Protein AF-S8CIH4-F1 (afdb_monomer)

Secondary structure (DSSP, 8-state):
----PPPPPP----------EEEEEPTT-EEEEEE-SSS-EEEEEEEE--EETTEEPPBTPPEEEPTT-EEEEE-SS-EEEEEES-EEEEEEES--SHHHHHHHHHHHHHHHHHHHHS-TTSGGGPPPEEEE--STTSSHHHHHHHHHHHHHHTT--PEEEE--SSS-SSSSTTEEEEEE--SPPBTTTBS--SS-EEEE-SSSSGGG-HHHHHHHHHHHHHHHHHHHHH-HHHHHH-EEEE--S--STHHHHHHHH-GGG---S--

Organism: NCBI:txid192259

pLDDT: mean 86.61, std 18.56, range [23.36, 98.5]

Sequence (267 aa):
MAHAAAAAAPTASFSRSSTARQVKLDKECELRVEVGPDSSLRLRLLSGTAEIFGTEIPPGIWLNFPPRLKFAVFTWYGAAIEMEGSTETDYTADETPMISYVNVHAVLDARRHHARASPLDSELSQGPRVIVVGPTDSGKSTLSRMLLSWAAKQGWKPTFVDLDIGQGSITIPGCISATPVELPIDPVEGIPLDMPLVYFHGHVTPSANVELYKVLVKELGQVLEKQFAGNAESRAAGMVINTMGWIEGVGYEVLESNPRAAPFLSS

Radius of gyration: 22.55 Å; Cα contacts (8 Å, |Δi|>4): 522; chains: 1; bounding box: 52×49×86 Å

Foldseek 3Di:
DDDDDDDDDDDPDPPPPQPKDKDKDAAQKKKKFFAAAPDKKKKAWQDAWKAKLQHTGDHPDIDIAGHGDITMITHRHMTMMIMGHDTPDIDMDNDDCVVVLVVVLVVQVVQLVQLLPDDLPDPSVAGDAAEQAAAPPPCLVSSQLNSLQNLLVVQAFEKEWELQLQDDQQDDRQKTKIDTQNHRADSHPGGDPPDMDIDGRPDNDCVVPVPSSLVRVVVVLVVVVVVLSVDSRNRSSYYYYYHYNQCDDVSVVSVVVPCVNPPDDDD

Nearest PDB structures (foldseek):
  4ohz-assembly1_A  TM=9.757E-01  e=2.217E-32  Caenorhabditis elegans
  4oi1-assembly1_A  TM=9.762E-01  e=4.312E-32  Caenorhabditis elegans
  4oi2-assembly1_A  TM=9.719E-01  e=4.866E-32  Caenorhabditis elegans
  4oi0-assembly1_A  TM=9.787E-01  e=1.205E-31  Caenorhabditis elegans
  8hmz-assembly1_E  TM=9.691E-01  e=1.690E-26  Homo sapiens

Mean predicted aligned error: 8.2 Å

InterPro domains:
  IPR027417 P-loop containing nucleoside triphosphate hydrolase [G3DSA:3.40.50.300] (97-261)
  IPR027417 P-loop containing nucleoside triphosphate hydrolase [SSF52540] (126-191)
  IPR032319 Clp1, P-loop domain [PF16575] (134-257)
  IPR032324 Clp1, N-terminal [PF16573] (24-115)
  IPR038239 Clp1, N-terminal domain superfamily [G3DSA:2.60.120.1030] (13-96)
  IPR045116 Clp1/Grc3 [PTHR12755] (16-256)

Structure (mmCIF, N/CA/C/O backbone):
data_AF-S8CIH4-F1
#
_entry.id   AF-S8CIH4-F1
#
loop_
_atom_site.group_PDB
_atom_site.id
_atom_site.type_symbol
_atom_site.label_atom_id
_atom_site.label_alt_id
_atom_site.label_comp_id
_atom_site.label_asym_id
_atom_site.label_entity_id
_atom_site.label_seq_id
_atom_site.pdbx_PDB_ins_code
_atom_site.Cartn_x
_atom_site.Cartn_y
_atom_site.Cartn_z
_atom_site.occupancy
_atom_site.B_iso_or_equiv
_atom_site.auth_seq_id
_atom_site.auth_comp_id
_atom_site.auth_asym_id
_atom_site.auth_atom_id
_atom_site.pdbx_PDB_model_num
ATOM 1 N N . MET A 1 1 ? 32.376 26.624 56.202 1.00 42.44 1 MET A N 1
ATOM 2 C CA . MET A 1 1 ? 32.058 25.925 54.943 1.00 42.44 1 MET A CA 1
ATOM 3 C C . MET A 1 1 ? 30.559 25.727 54.888 1.00 42.44 1 MET A C 1
ATOM 5 O O . MET A 1 1 ? 30.020 25.013 55.720 1.00 42.44 1 MET A O 1
ATOM 9 N N . ALA A 1 2 ? 29.903 26.452 53.988 1.00 37.34 2 ALA A N 1
ATOM 10 C CA . ALA A 1 2 ? 28.480 26.342 53.712 1.00 37.34 2 ALA A CA 1
ATOM 11 C C . ALA A 1 2 ? 28.279 25.354 52.552 1.00 37.34 2 ALA A C 1
ATOM 13 O O . ALA A 1 2 ? 28.942 25.494 51.531 1.00 37.34 2 ALA A O 1
ATOM 14 N N . HIS A 1 3 ? 27.383 24.383 52.712 1.00 33.38 3 HIS A N 1
ATOM 15 C CA . HIS A 1 3 ? 26.778 23.610 51.622 1.00 33.38 3 HIS A CA 1
ATOM 16 C C . HIS A 1 3 ? 25.410 23.133 52.135 1.00 33.38 3 HIS A C 1
ATOM 18 O O . HIS A 1 3 ? 25.335 22.349 53.071 1.00 33.38 3 HIS A O 1
ATOM 24 N N . ALA A 1 4 ? 24.345 23.868 51.809 1.00 32.72 4 ALA A N 1
ATOM 25 C CA . ALA A 1 4 ? 23.485 23.669 50.637 1.00 32.72 4 ALA A CA 1
ATOM 26 C C . ALA A 1 4 ? 22.470 22.534 50.868 1.00 32.72 4 ALA A C 1
ATOM 28 O O . ALA A 1 4 ? 22.733 21.368 50.597 1.00 32.72 4 ALA A O 1
ATOM 29 N N . ALA A 1 5 ? 21.296 22.918 51.378 1.00 34.69 5 ALA A N 1
ATOM 30 C CA . ALA A 1 5 ? 20.098 22.091 51.390 1.00 34.69 5 ALA A CA 1
ATOM 31 C C . ALA A 1 5 ? 19.538 22.005 49.960 1.00 34.69 5 ALA A C 1
ATOM 33 O O . ALA A 1 5 ? 19.227 23.030 49.353 1.00 34.69 5 ALA A O 1
ATOM 34 N N . ALA A 1 6 ? 19.430 20.792 49.418 1.00 35.00 6 ALA A N 1
ATOM 35 C CA . ALA A 1 6 ? 18.763 20.546 48.147 1.00 35.00 6 ALA A CA 1
ATOM 36 C C . ALA A 1 6 ? 17.242 20.536 48.367 1.00 35.00 6 ALA A C 1
ATOM 38 O O . ALA A 1 6 ? 16.713 19.698 49.097 1.00 35.00 6 ALA A O 1
ATOM 39 N N . ALA A 1 7 ? 16.551 21.493 47.751 1.00 34.28 7 ALA A N 1
ATOM 40 C CA . ALA A 1 7 ? 15.098 21.554 47.707 1.00 34.28 7 ALA A CA 1
ATOM 41 C C . ALA A 1 7 ? 14.551 20.439 46.799 1.00 34.28 7 ALA A C 1
ATOM 43 O O . ALA A 1 7 ? 14.950 20.321 45.641 1.00 34.28 7 ALA A O 1
ATOM 44 N N . ALA A 1 8 ? 13.632 19.629 47.324 1.00 36.41 8 ALA A N 1
ATOM 45 C CA . ALA A 1 8 ? 12.880 18.655 46.545 1.00 36.41 8 ALA A CA 1
ATOM 46 C C . ALA A 1 8 ? 11.847 19.380 45.665 1.00 36.41 8 ALA A C 1
ATOM 48 O O . ALA A 1 8 ? 11.001 20.119 46.171 1.00 36.41 8 ALA A O 1
ATOM 49 N N . ALA A 1 9 ? 11.922 19.178 44.349 1.00 33.94 9 ALA A N 1
ATOM 50 C CA . ALA A 1 9 ? 10.923 19.659 43.400 1.00 33.94 9 ALA A CA 1
ATOM 51 C C . ALA A 1 9 ? 9.660 18.772 43.457 1.00 33.94 9 ALA A C 1
ATOM 53 O O . ALA A 1 9 ? 9.789 17.549 43.561 1.00 33.94 9 ALA A O 1
ATOM 54 N N . PRO A 1 10 ? 8.442 19.338 43.374 1.00 34.53 10 PRO A N 1
ATOM 55 C CA . PRO A 1 10 ? 7.220 18.547 43.388 1.00 34.53 10 PRO A CA 1
ATOM 56 C C . PRO A 1 10 ? 7.041 17.814 42.053 1.00 34.53 10 PRO A C 1
ATOM 58 O O . PRO A 1 10 ? 7.022 18.420 40.981 1.00 34.53 10 PRO A O 1
ATOM 61 N N . THR A 1 11 ? 6.876 16.495 42.122 1.00 34.41 11 THR A N 1
ATOM 62 C CA . THR A 1 11 ? 6.439 15.651 41.011 1.00 34.41 11 THR A CA 1
ATOM 63 C C . THR A 1 11 ? 4.966 15.931 40.715 1.00 34.41 11 THR A C 1
ATOM 65 O O . THR A 1 11 ? 4.063 15.414 41.371 1.00 34.41 11 THR A O 1
ATOM 68 N N . ALA A 1 12 ? 4.702 16.773 39.715 1.00 34.72 12 ALA A N 1
ATOM 69 C CA . ALA A 1 12 ? 3.361 16.934 39.167 1.00 34.72 12 ALA A CA 1
ATOM 70 C C . ALA A 1 12 ? 2.967 15.648 38.423 1.00 34.72 12 ALA A C 1
ATOM 72 O O . ALA A 1 12 ? 3.401 15.396 37.299 1.00 34.72 12 ALA A O 1
ATOM 73 N N . SER A 1 13 ? 2.151 14.815 39.066 1.00 36.28 13 SER A N 1
ATOM 74 C CA . SER A 1 13 ? 1.434 13.731 38.402 1.00 36.28 13 SER A CA 1
ATOM 75 C C . SER A 1 13 ? 0.299 14.339 37.577 1.00 36.28 13 SER A C 1
ATOM 77 O O . SER A 1 13 ? -0.737 14.739 38.100 1.00 36.28 13 SER A O 1
ATOM 79 N N . PHE A 1 14 ? 0.494 14.440 36.264 1.00 33.94 14 PHE A N 1
ATOM 80 C CA . PHE A 1 14 ? -0.601 14.744 35.349 1.00 33.94 14 PHE A CA 1
ATOM 81 C C . PHE A 1 14 ? -1.445 13.482 35.148 1.00 33.94 14 PHE A C 1
ATOM 83 O O . PHE A 1 14 ? -1.198 12.691 34.242 1.00 33.94 14 PHE A O 1
ATOM 90 N N . SER A 1 15 ? -2.469 13.294 35.980 1.00 38.66 15 SER A N 1
ATOM 91 C CA . SER A 1 15 ? -3.570 12.380 35.677 1.00 38.66 15 SER A CA 1
ATOM 92 C C . SER A 1 15 ? -4.491 13.025 34.635 1.00 38.66 15 SER A C 1
ATOM 94 O O . SER A 1 15 ? -5.554 13.562 34.941 1.00 38.66 15 SER A O 1
ATOM 96 N N . ARG A 1 16 ? -4.100 12.978 33.356 1.00 41.25 16 ARG A N 1
ATOM 97 C CA . ARG A 1 16 ? -5.088 13.145 32.284 1.00 41.25 16 ARG A CA 1
ATOM 98 C C . ARG A 1 16 ? -5.893 11.854 32.209 1.00 41.25 16 ARG A C 1
ATOM 100 O O . ARG A 1 16 ? -5.446 10.871 31.635 1.00 41.25 16 ARG A O 1
ATOM 107 N N . SER A 1 17 ? -7.075 11.872 32.814 1.00 44.09 17 SER A N 1
ATOM 108 C CA . SER A 1 17 ? -8.149 10.927 32.515 1.00 44.09 17 SER A CA 1
ATOM 109 C C . SER A 1 17 ? -8.575 11.133 31.056 1.00 44.09 17 SER A C 1
ATOM 111 O O . SER A 1 17 ? -9.547 11.836 30.783 1.00 44.09 17 SER A O 1
ATOM 113 N N . SER A 1 18 ? -7.834 10.576 30.098 1.00 57.38 18 SER A N 1
ATOM 114 C CA . SER A 1 18 ? -8.375 10.356 28.760 1.00 57.38 18 SER A CA 1
ATOM 115 C C . SER A 1 18 ? -9.385 9.223 28.879 1.00 57.38 18 SER A C 1
ATOM 117 O O . SER A 1 18 ? -9.008 8.083 29.137 1.00 57.38 18 SER A O 1
ATOM 119 N N . THR A 1 19 ? -10.675 9.529 28.759 1.00 77.81 19 THR A N 1
ATOM 120 C CA . THR A 1 19 ? -11.713 8.499 28.681 1.00 77.81 19 THR A CA 1
ATOM 121 C C . THR A 1 19 ? -11.485 7.695 27.411 1.00 77.81 19 THR A C 1
ATOM 123 O O . THR A 1 19 ? -11.780 8.177 26.317 1.00 77.81 19 THR A O 1
ATOM 126 N N . ALA A 1 20 ? -10.920 6.500 27.564 1.00 87.19 20 ALA A N 1
ATOM 127 C CA . ALA A 1 20 ? -10.801 5.541 26.483 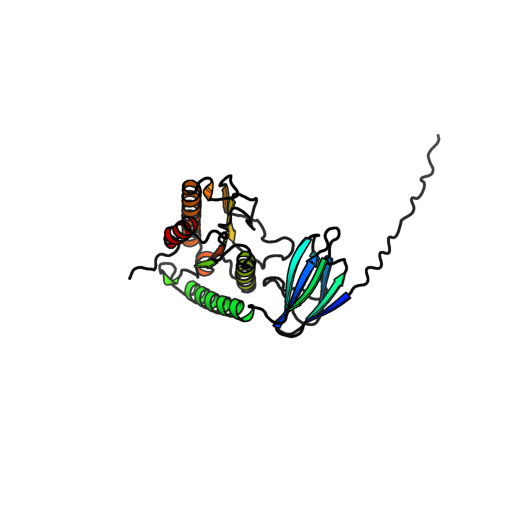1.00 87.19 20 ALA A CA 1
ATOM 128 C C . ALA A 1 20 ? -12.203 5.224 25.950 1.00 87.19 20 ALA A C 1
ATOM 130 O O . ALA A 1 20 ? -13.114 4.908 26.722 1.00 87.19 20 ALA A O 1
ATOM 131 N N . ARG A 1 21 ? -12.390 5.345 24.637 1.00 94.69 21 ARG A N 1
ATOM 132 C CA . ARG A 1 21 ? -13.635 4.978 23.960 1.00 94.69 21 ARG A CA 1
ATOM 133 C C . ARG A 1 21 ? -13.431 3.684 23.193 1.00 94.69 21 ARG A C 1
ATOM 135 O O . ARG A 1 21 ? -12.362 3.458 22.631 1.00 94.69 21 ARG A O 1
ATOM 142 N N . GLN A 1 22 ? -14.462 2.852 23.157 1.00 96.31 22 GLN A N 1
ATOM 143 C CA . GLN A 1 22 ? -14.428 1.583 22.442 1.00 96.31 22 GLN A CA 1
ATOM 144 C C . GLN A 1 22 ? -15.362 1.630 21.241 1.00 96.31 22 GLN A C 1
ATOM 146 O O . GLN A 1 22 ? -16.488 2.115 21.337 1.00 96.31 22 GLN A O 1
ATOM 151 N N . VAL A 1 23 ? -14.886 1.105 20.118 1.00 97.12 23 VAL A N 1
ATOM 152 C CA . VAL A 1 23 ? -15.648 0.951 18.883 1.00 97.12 23 VAL A CA 1
ATOM 153 C C . VAL A 1 23 ? -15.666 -0.523 18.527 1.00 97.12 23 VAL A C 1
ATOM 155 O O . VAL A 1 23 ? -14.622 -1.170 18.432 1.00 97.12 23 VAL A O 1
ATOM 158 N N . LYS A 1 24 ? -16.868 -1.060 18.338 1.00 98.12 24 LYS A N 1
ATOM 159 C CA . LYS A 1 24 ? -17.059 -2.402 17.806 1.00 98.12 24 LYS A CA 1
ATOM 160 C C . LYS A 1 24 ? -17.222 -2.298 16.295 1.00 98.12 24 LYS A C 1
ATOM 162 O O . LYS A 1 24 ? -18.069 -1.546 15.826 1.00 98.12 24 LYS A O 1
ATOM 167 N N . LEU A 1 25 ? -16.416 -3.054 15.567 1.00 98.06 25 LEU A N 1
ATOM 168 C CA . LEU A 1 25 ? -16.512 -3.213 14.127 1.00 98.06 25 LEU A CA 1
ATOM 169 C C . LEU A 1 25 ? -17.142 -4.564 13.811 1.00 98.06 25 LEU A C 1
ATOM 171 O O . LEU A 1 25 ? -16.684 -5.599 14.304 1.00 98.06 25 LEU A O 1
ATOM 175 N N . ASP A 1 26 ? -18.187 -4.533 12.992 1.00 98.25 26 ASP A N 1
ATOM 176 C CA . ASP A 1 26 ? -18.793 -5.732 12.427 1.00 98.25 26 ASP A CA 1
ATOM 177 C C . ASP A 1 26 ? -17.949 -6.274 11.264 1.00 98.25 26 ASP A C 1
ATOM 179 O O . ASP A 1 26 ? -16.989 -5.649 10.809 1.00 98.25 26 ASP A O 1
ATOM 183 N N . LYS A 1 27 ? -18.281 -7.487 10.817 1.00 97.81 27 LYS A N 1
ATOM 184 C CA . LYS A 1 27 ? -17.605 -8.159 9.704 1.00 97.81 27 LYS A CA 1
ATOM 185 C C . LYS A 1 27 ? -17.605 -7.275 8.451 1.00 97.81 27 LYS A C 1
ATOM 187 O O . LYS A 1 27 ? -18.662 -6.804 8.058 1.00 97.81 27 LYS A O 1
ATOM 192 N N . GLU A 1 28 ? -16.444 -7.160 7.802 1.00 97.44 28 GLU A N 1
ATOM 193 C CA . GLU A 1 28 ? -16.244 -6.428 6.539 1.00 97.44 28 GLU A CA 1
ATOM 194 C C . GLU A 1 28 ? -16.496 -4.911 6.631 1.00 97.44 28 GLU A C 1
ATOM 196 O O . GLU A 1 28 ? -16.619 -4.240 5.608 1.00 97.44 28 GLU A O 1
ATOM 201 N N . CYS A 1 29 ? -16.478 -4.355 7.847 1.00 98.00 29 CYS A N 1
ATOM 202 C CA . CYS A 1 29 ? -16.538 -2.915 8.090 1.00 98.00 29 CYS A CA 1
ATOM 203 C C . CYS A 1 29 ? -15.148 -2.313 8.357 1.00 98.00 29 CYS A C 1
ATOM 205 O O . CYS A 1 29 ? -14.220 -2.989 8.817 1.00 98.00 29 CYS A O 1
ATOM 207 N N . GLU A 1 30 ? -15.026 -1.001 8.153 1.00 98.00 30 GLU A N 1
ATOM 208 C CA . GLU A 1 30 ? -13.869 -0.205 8.567 1.00 98.00 30 GLU A CA 1
ATOM 209 C C . GLU A 1 30 ? -14.244 0.990 9.443 1.00 98.00 30 GLU A C 1
ATOM 211 O O . GLU A 1 30 ? -15.239 1.672 9.212 1.00 98.00 30 GLU A O 1
ATOM 216 N N . LEU A 1 31 ? -13.398 1.289 10.426 1.00 98.25 31 LEU A N 1
ATOM 217 C CA . LEU A 1 31 ? -13.400 2.554 11.150 1.00 98.25 31 LEU A CA 1
ATOM 218 C C . LEU A 1 31 ? -12.480 3.531 10.418 1.00 98.25 31 LEU A C 1
ATOM 220 O O . LEU A 1 31 ? -11.263 3.338 10.406 1.00 98.25 31 LEU A O 1
ATOM 224 N N . ARG A 1 32 ? -13.042 4.592 9.842 1.00 97.94 32 ARG A N 1
ATOM 225 C CA . ARG A 1 32 ? -12.280 5.692 9.238 1.00 97.94 32 ARG A CA 1
ATOM 226 C C . ARG A 1 32 ? -12.006 6.747 10.290 1.00 97.94 32 ARG A C 1
ATOM 228 O O . ARG A 1 32 ? -12.927 7.149 10.996 1.00 97.94 32 ARG A O 1
ATOM 235 N N . VAL A 1 33 ? -10.756 7.182 10.385 1.00 97.69 33 VAL A N 1
ATOM 236 C CA . VAL A 1 33 ? -10.287 8.094 11.428 1.00 97.69 33 VAL A CA 1
ATOM 237 C C . VAL A 1 33 ? -9.480 9.230 10.816 1.00 97.69 33 VAL A C 1
ATOM 239 O O . VAL A 1 33 ? -8.547 8.997 10.048 1.00 97.69 33 VAL A O 1
ATOM 242 N N . GLU A 1 34 ? -9.802 10.453 11.223 1.00 97.38 34 GLU A N 1
ATOM 243 C CA . GLU A 1 34 ? -8.953 11.633 11.099 1.00 97.38 34 GLU A CA 1
ATOM 244 C C . GLU A 1 34 ? -8.541 12.083 12.502 1.00 97.38 34 GLU A C 1
ATOM 246 O O . GLU A 1 34 ? -9.374 12.463 13.332 1.00 97.38 34 GLU A O 1
ATOM 251 N N . VAL A 1 35 ? -7.244 11.989 12.795 1.00 96.81 35 VAL A N 1
ATOM 252 C CA . VAL A 1 35 ? -6.697 12.401 14.091 1.00 96.81 35 VAL A CA 1
ATOM 253 C C . VAL A 1 35 ? -6.808 13.915 14.229 1.00 96.81 35 VAL A C 1
ATOM 255 O O . VAL A 1 35 ? -6.540 14.647 13.278 1.00 96.81 35 VAL A O 1
ATOM 258 N N . GLY A 1 36 ? -7.162 14.383 15.430 1.00 94.00 36 GLY A N 1
ATOM 259 C CA . GLY A 1 36 ? -7.288 15.809 15.713 1.00 94.00 36 GLY A CA 1
ATOM 260 C C . GLY A 1 36 ? -6.023 16.620 15.374 1.00 94.00 36 GLY A C 1
ATOM 261 O O . GLY A 1 36 ? -4.918 16.072 15.303 1.00 94.00 36 GLY A O 1
ATOM 262 N N . PRO A 1 37 ? -6.153 17.943 15.193 1.00 93.50 37 PRO A N 1
ATOM 263 C CA . PRO A 1 37 ? -5.077 18.793 14.679 1.00 93.50 37 PRO A CA 1
ATOM 264 C C . PRO A 1 37 ? -3.897 18.981 15.640 1.00 93.50 37 PRO A C 1
ATOM 266 O O . PRO A 1 37 ? -2.792 19.272 15.175 1.00 93.50 37 PRO A O 1
ATOM 269 N N . ASP A 1 38 ? -4.131 18.812 16.946 1.00 92.88 38 ASP A N 1
ATOM 270 C CA . ASP A 1 38 ? -3.214 19.268 18.001 1.00 92.88 38 ASP A CA 1
ATOM 271 C C . ASP A 1 38 ? -2.722 18.157 18.939 1.00 92.88 38 ASP A C 1
ATOM 273 O O . ASP A 1 38 ? -1.822 18.384 19.749 1.00 92.88 38 ASP A O 1
ATOM 277 N N . SER A 1 39 ? -3.303 16.954 18.881 1.00 93.62 39 SER A N 1
ATOM 278 C CA . SER A 1 39 ? -2.908 15.857 19.767 1.00 93.62 39 SER A CA 1
ATOM 279 C C . SER A 1 39 ? -2.937 14.507 19.068 1.00 93.62 39 SER A C 1
ATOM 281 O O . SER A 1 39 ? -3.710 14.301 18.135 1.00 93.62 39 SER A O 1
ATOM 283 N N . SER A 1 40 ? -2.053 13.607 19.500 1.00 95.06 40 SER A N 1
ATOM 284 C CA . SER A 1 40 ? -2.004 12.245 18.987 1.00 95.06 40 SER A CA 1
ATOM 285 C C . SER A 1 40 ? -3.209 11.429 19.451 1.00 95.06 40 SER A C 1
ATOM 287 O O . SER A 1 40 ? -3.779 11.655 20.523 1.00 95.06 40 SER A O 1
ATOM 289 N N . LEU A 1 41 ? -3.561 10.437 18.641 1.00 96.81 41 LEU A N 1
ATOM 290 C CA . LEU A 1 41 ? -4.522 9.400 18.986 1.00 96.81 41 LEU A CA 1
ATOM 291 C C . LEU A 1 41 ? -3.755 8.118 19.285 1.00 96.81 41 LEU A C 1
ATOM 293 O O . LEU A 1 41 ? -2.844 7.755 18.548 1.00 96.81 41 LEU A O 1
ATOM 297 N N . ARG A 1 42 ? -4.136 7.399 20.333 1.00 96.88 42 ARG A N 1
ATOM 298 C CA . ARG A 1 42 ? -3.658 6.039 20.575 1.00 96.88 42 ARG A CA 1
ATOM 299 C C . ARG A 1 42 ? -4.777 5.056 20.341 1.00 96.88 42 ARG A C 1
ATOM 301 O O . ARG A 1 42 ? -5.911 5.321 20.730 1.00 96.88 42 ARG A O 1
ATOM 308 N N . LEU A 1 43 ? -4.458 3.925 19.732 1.00 97.06 43 LEU A N 1
ATOM 309 C CA . LEU A 1 43 ? -5.427 2.877 19.445 1.00 97.06 43 LEU A CA 1
ATOM 310 C C . LEU A 1 43 ? -4.834 1.495 19.719 1.00 97.06 43 LEU A C 1
ATOM 312 O O . LEU A 1 43 ? -3.649 1.274 19.478 1.00 97.06 43 LEU A O 1
ATOM 316 N N . ARG A 1 44 ? -5.658 0.564 20.207 1.00 97.38 44 ARG A N 1
ATOM 317 C CA . ARG A 1 44 ? -5.306 -0.857 20.341 1.00 97.38 44 ARG A CA 1
ATOM 318 C C . ARG A 1 44 ? -6.469 -1.777 19.991 1.00 97.38 44 ARG A C 1
ATOM 320 O O . ARG A 1 44 ? -7.636 -1.423 20.161 1.00 97.38 44 ARG A O 1
ATOM 327 N N . LEU A 1 45 ? -6.137 -2.990 19.566 1.00 98.31 45 LEU A N 1
ATOM 328 C CA . LEU A 1 45 ? -7.094 -4.072 19.346 1.00 98.31 45 LEU A CA 1
ATOM 329 C C . LEU A 1 45 ? -7.382 -4.796 20.670 1.00 98.31 45 LEU A C 1
ATOM 331 O O . LEU A 1 45 ? -6.466 -5.327 21.295 1.00 98.31 45 LEU A O 1
ATOM 335 N N . LEU A 1 46 ? -8.643 -4.833 21.101 1.00 98.12 46 LEU A N 1
ATOM 336 C CA . LEU A 1 46 ? -9.078 -5.547 22.307 1.00 98.12 46 LEU A CA 1
ATOM 337 C C . LEU A 1 46 ? -9.463 -7.001 22.017 1.00 98.12 46 LEU A C 1
ATOM 339 O O . LEU A 1 46 ? -9.168 -7.890 22.812 1.00 98.12 46 LEU A O 1
ATOM 343 N N . SER A 1 47 ? -10.152 -7.244 20.901 1.00 97.88 47 SER A N 1
ATOM 344 C CA . SER A 1 47 ? -10.597 -8.579 20.492 1.00 97.88 47 SER A CA 1
ATOM 345 C C . SER A 1 47 ? -10.845 -8.655 18.986 1.00 97.88 47 SER A C 1
ATOM 347 O O . SER A 1 47 ? -11.029 -7.630 18.328 1.00 97.88 47 SER A O 1
ATOM 349 N N . GLY A 1 48 ? -10.867 -9.878 18.449 1.00 97.81 48 GLY A N 1
ATOM 350 C CA . GLY A 1 48 ? -11.005 -10.128 17.014 1.00 97.81 48 GLY A CA 1
ATOM 351 C C . GLY A 1 48 ? -9.700 -9.891 16.255 1.00 97.81 48 GLY A C 1
ATOM 352 O O . GLY A 1 48 ? -8.616 -10.038 16.815 1.00 97.81 48 GLY A O 1
ATOM 353 N N . THR A 1 49 ? -9.814 -9.538 14.977 1.00 97.94 49 THR A N 1
ATOM 354 C CA . THR A 1 49 ? -8.675 -9.232 14.095 1.00 97.94 49 THR A CA 1
ATOM 355 C C . THR A 1 49 ? -8.967 -7.969 13.307 1.00 97.94 49 THR A C 1
ATOM 357 O O . THR A 1 49 ? -10.067 -7.838 12.770 1.00 97.94 49 THR A O 1
ATOM 360 N N . ALA A 1 50 ? -7.998 -7.071 13.183 1.00 98.31 50 ALA A N 1
ATOM 361 C CA . ALA A 1 50 ? -8.126 -5.871 12.368 1.00 98.31 50 ALA A CA 1
ATOM 362 C C . ALA A 1 50 ? -6.788 -5.516 11.714 1.00 98.31 50 ALA A C 1
ATOM 364 O O . ALA A 1 50 ? -5.727 -5.891 12.217 1.00 98.31 50 ALA A O 1
ATOM 365 N N . GLU A 1 51 ? -6.846 -4.788 10.607 1.00 98.19 51 GLU A N 1
ATOM 366 C CA . GLU A 1 51 ? -5.679 -4.335 9.855 1.00 98.19 51 GLU A CA 1
ATOM 367 C C . GLU A 1 51 ? -5.809 -2.865 9.447 1.00 98.19 51 GLU A C 1
ATOM 369 O O . GLU A 1 51 ? -6.909 -2.359 9.226 1.00 98.19 51 GLU A O 1
ATOM 374 N N . ILE A 1 52 ? -4.671 -2.181 9.331 1.00 98.00 52 ILE A N 1
ATOM 375 C CA . ILE A 1 52 ? -4.569 -0.844 8.741 1.00 98.00 52 ILE A CA 1
ATOM 376 C C . ILE A 1 52 ? -3.775 -0.990 7.454 1.00 98.00 52 ILE A C 1
ATOM 378 O O . ILE A 1 52 ? -2.589 -1.312 7.482 1.00 98.00 52 ILE A O 1
ATOM 382 N N . PHE A 1 53 ? -4.443 -0.784 6.320 1.00 96.06 53 PHE A N 1
ATOM 383 C CA . PHE A 1 53 ? -3.836 -0.864 4.986 1.00 96.06 53 PHE A CA 1
ATOM 384 C C . PHE A 1 53 ? -3.004 -2.143 4.756 1.00 96.06 53 PHE A C 1
ATOM 386 O O . PHE A 1 53 ? -1.915 -2.099 4.184 1.00 96.06 53 PHE A O 1
ATOM 393 N N . GLY A 1 54 ? -3.541 -3.285 5.195 1.00 95.62 54 GLY A N 1
ATOM 394 C CA . GLY A 1 54 ? -2.952 -4.619 5.036 1.00 95.62 54 GLY A CA 1
ATOM 395 C C . GLY A 1 54 ? -1.961 -5.041 6.125 1.00 95.62 54 GLY A C 1
ATOM 396 O O . GLY A 1 54 ? -1.481 -6.175 6.101 1.00 95.62 54 GLY A O 1
ATOM 397 N N . THR A 1 55 ? -1.675 -4.166 7.091 1.00 96.69 55 THR A N 1
ATOM 398 C CA . THR A 1 55 ? -0.836 -4.470 8.257 1.00 96.69 55 THR A CA 1
ATOM 399 C C . THR A 1 55 ? -1.712 -4.811 9.455 1.00 96.69 55 THR A C 1
ATOM 401 O O . THR A 1 55 ? -2.520 -3.991 9.892 1.00 96.69 55 THR A O 1
ATOM 404 N N . GLU A 1 56 ? -1.576 -6.030 9.981 1.00 96.62 56 GLU A N 1
ATOM 405 C CA . GLU A 1 56 ? -2.354 -6.490 11.136 1.00 96.62 56 GLU A CA 1
ATOM 406 C C . GLU A 1 56 ? -2.016 -5.701 12.403 1.00 96.62 56 GLU A C 1
ATOM 408 O O . GLU A 1 56 ? -0.852 -5.415 12.685 1.00 96.62 56 GLU A O 1
ATOM 413 N N . ILE A 1 57 ? -3.041 -5.398 13.200 1.00 96.94 57 ILE A N 1
ATOM 414 C CA . ILE A 1 57 ? -2.883 -4.764 14.508 1.00 96.94 57 ILE A CA 1
ATOM 415 C C . ILE A 1 57 ? -2.674 -5.862 15.561 1.00 96.94 57 ILE A C 1
ATOM 417 O O . ILE A 1 57 ? -3.569 -6.690 15.758 1.00 96.94 57 ILE A O 1
ATOM 421 N N . PRO A 1 58 ? -1.547 -5.871 16.294 1.00 95.44 58 PRO A N 1
ATOM 422 C CA . PRO A 1 58 ? -1.339 -6.836 17.365 1.00 95.44 58 PRO A CA 1
ATOM 423 C C . PRO A 1 58 ? -2.333 -6.638 18.529 1.00 95.44 58 PRO A C 1
ATOM 425 O O . PRO A 1 58 ? -2.549 -5.500 18.966 1.00 95.44 58 PRO A O 1
ATOM 428 N N . PRO A 1 59 ? -2.907 -7.715 19.100 1.00 97.12 59 PRO A N 1
ATOM 429 C CA . PRO A 1 59 ? -3.809 -7.614 20.245 1.00 97.12 59 PRO A CA 1
ATOM 430 C C . PRO A 1 59 ? -3.150 -6.956 21.464 1.00 97.12 59 PRO A C 1
ATOM 432 O O . PRO A 1 59 ? -2.047 -7.320 21.870 1.00 97.12 59 PRO A O 1
ATOM 435 N N . GLY A 1 60 ? -3.846 -6.001 22.079 1.00 95.75 60 GLY A N 1
ATOM 436 C CA . GLY A 1 60 ? -3.441 -5.344 23.323 1.00 95.75 60 GLY A CA 1
ATOM 437 C C . GLY A 1 60 ? -2.316 -4.308 23.202 1.00 95.75 60 GLY A C 1
ATOM 438 O O . GLY A 1 60 ? -2.043 -3.627 24.193 1.00 95.75 60 GLY A O 1
ATOM 439 N N . ILE A 1 61 ? -1.694 -4.148 22.029 1.00 95.56 61 ILE A N 1
ATOM 440 C CA . ILE A 1 61 ? -0.591 -3.201 21.812 1.00 95.56 61 ILE A CA 1
ATOM 441 C C . ILE A 1 61 ? -1.138 -1.825 21.423 1.00 95.56 61 ILE A C 1
ATOM 443 O O . ILE A 1 61 ? -1.938 -1.703 20.498 1.00 95.56 61 ILE A O 1
ATOM 447 N N . TRP A 1 62 ? -0.684 -0.785 22.127 1.00 95.81 62 TRP A N 1
ATOM 448 C CA . TRP A 1 62 ? -0.997 0.605 21.801 1.00 95.81 62 TRP A CA 1
ATOM 449 C C . TRP A 1 62 ? -0.155 1.104 20.626 1.00 95.81 62 TRP A C 1
ATOM 451 O O . TRP A 1 62 ? 1.070 1.170 20.721 1.00 95.81 62 TRP A O 1
ATOM 461 N N . LEU A 1 63 ? -0.829 1.521 19.558 1.00 96.25 63 LEU A N 1
ATOM 462 C CA . LEU A 1 63 ? -0.262 2.246 18.424 1.00 96.25 63 LEU A CA 1
ATOM 463 C C . LEU A 1 63 ? -0.519 3.747 18.600 1.00 96.25 63 LEU A C 1
ATOM 465 O O . LEU A 1 63 ? -1.620 4.133 18.993 1.00 96.25 63 LEU A O 1
ATOM 469 N N . ASN A 1 64 ? 0.482 4.589 18.326 1.00 96.62 64 ASN A N 1
ATOM 470 C CA . ASN A 1 64 ? 0.393 6.046 18.466 1.00 96.62 64 ASN A CA 1
ATOM 471 C C . ASN A 1 64 ? 0.328 6.706 17.086 1.00 96.62 64 ASN A C 1
ATOM 473 O O . ASN A 1 64 ? 1.292 6.645 16.336 1.00 96.62 64 ASN A O 1
ATOM 477 N N . PHE A 1 65 ? -0.768 7.388 16.784 1.00 97.06 65 PHE A N 1
ATOM 478 C CA . PHE A 1 65 ? -0.993 8.081 15.522 1.00 97.06 65 PHE A CA 1
ATOM 479 C C . PHE A 1 65 ? -0.787 9.592 15.713 1.00 97.06 65 PHE A C 1
ATOM 481 O O . PHE A 1 65 ? -1.395 10.178 16.619 1.00 97.06 65 PHE A O 1
ATOM 488 N N . PRO A 1 66 ? 0.068 10.243 14.904 1.00 96.62 66 PRO A N 1
ATOM 489 C CA . PRO A 1 66 ? 0.335 11.671 15.015 1.00 96.62 66 PRO A CA 1
ATOM 490 C C . PRO A 1 66 ? -0.888 12.525 14.635 1.00 96.62 66 PRO A C 1
ATOM 492 O O . PRO A 1 66 ? -1.799 12.039 13.957 1.00 96.62 66 PRO A O 1
ATOM 495 N N . PRO A 1 67 ? -0.908 13.809 15.043 1.00 96.56 67 PRO A N 1
ATOM 496 C CA . PRO A 1 67 ? -1.956 14.749 14.653 1.00 96.56 67 PRO A CA 1
ATOM 497 C C . PRO A 1 67 ? -2.166 14.804 13.135 1.00 96.56 67 PRO A C 1
ATOM 499 O O . PRO A 1 67 ? -1.200 14.701 12.376 1.00 96.56 67 PRO A O 1
ATOM 502 N N . ARG A 1 68 ? -3.412 15.028 12.694 1.00 93.94 68 ARG A N 1
ATOM 503 C CA . ARG A 1 68 ? -3.821 15.174 11.275 1.00 93.94 68 ARG A CA 1
ATOM 504 C C . ARG A 1 68 ? -3.672 13.926 10.400 1.00 93.94 68 ARG A C 1
ATOM 506 O O . ARG A 1 68 ? -3.936 13.994 9.199 1.00 93.94 68 ARG A O 1
ATOM 513 N N . LEU A 1 69 ? -3.252 12.792 10.958 1.00 95.38 69 LEU A N 1
ATOM 514 C CA . LEU A 1 69 ? -3.153 11.555 10.193 1.00 95.38 69 LEU A CA 1
ATOM 515 C C . LEU A 1 69 ? -4.550 11.013 9.866 1.00 95.38 69 LEU A C 1
ATOM 517 O O . LEU A 1 69 ? -5.427 10.965 10.730 1.00 95.38 69 LEU A O 1
ATOM 521 N N . LYS A 1 70 ? -4.734 10.572 8.619 1.00 95.69 70 LYS A N 1
ATOM 522 C CA . LYS A 1 70 ? -5.953 9.908 8.146 1.00 95.69 70 LYS A CA 1
ATOM 523 C C . LYS A 1 70 ? -5.665 8.437 7.887 1.00 95.69 70 LYS A C 1
ATOM 525 O O . LYS A 1 70 ? -4.728 8.115 7.157 1.00 95.69 70 LYS A O 1
ATOM 530 N N . PHE A 1 71 ? -6.462 7.548 8.466 1.00 96.81 71 PHE A N 1
ATOM 531 C CA . PHE A 1 71 ? -6.316 6.107 8.270 1.00 96.81 71 PHE A CA 1
ATOM 532 C C . PHE A 1 71 ? -7.652 5.372 8.414 1.00 96.81 71 PHE A C 1
ATOM 534 O O . PHE A 1 71 ? -8.642 5.936 8.881 1.00 96.81 71 PHE A O 1
ATOM 541 N N . ALA A 1 72 ? -7.680 4.109 7.989 1.00 97.69 72 ALA A N 1
ATOM 542 C CA . ALA A 1 72 ? -8.828 3.227 8.154 1.00 97.69 72 ALA A CA 1
ATOM 543 C C . ALA A 1 72 ? -8.398 1.918 8.827 1.00 97.69 72 ALA A C 1
ATOM 545 O O . ALA A 1 72 ? -7.389 1.324 8.445 1.00 97.69 72 ALA A O 1
ATOM 546 N N . VAL A 1 73 ? -9.161 1.488 9.831 1.00 98.25 73 VAL A N 1
ATOM 547 C CA . VAL A 1 73 ? -9.005 0.197 10.510 1.00 98.25 73 VAL A CA 1
ATOM 548 C C . VAL A 1 73 ? -10.082 -0.731 9.985 1.00 98.25 73 VAL A C 1
ATOM 550 O O . VAL A 1 73 ? -11.252 -0.538 10.297 1.00 98.25 73 VAL A O 1
ATOM 553 N N . PHE A 1 74 ? -9.701 -1.733 9.207 1.00 98.50 74 PHE A N 1
ATOM 554 C CA . PHE A 1 74 ? -10.625 -2.682 8.596 1.00 98.50 74 PHE A CA 1
ATOM 555 C C . PHE A 1 74 ? -10.622 -4.021 9.342 1.00 98.50 74 PHE A C 1
ATOM 557 O O . PHE A 1 74 ? -9.597 -4.431 9.892 1.00 98.50 74 PHE A O 1
ATOM 564 N N . THR A 1 75 ? -11.752 -4.734 9.353 1.00 98.50 75 THR A N 1
ATOM 565 C CA . THR A 1 75 ? -11.829 -6.102 9.884 1.00 98.50 75 THR A CA 1
ATOM 566 C C . THR A 1 75 ? -12.542 -7.071 8.942 1.00 98.50 75 THR A C 1
ATOM 568 O O . THR A 1 75 ? -13.650 -6.830 8.474 1.00 98.50 75 THR A O 1
ATOM 571 N N . TRP A 1 76 ? -11.931 -8.239 8.729 1.00 97.69 76 TRP A N 1
ATOM 572 C CA . TRP A 1 76 ? -12.515 -9.334 7.945 1.00 97.69 76 TRP A CA 1
ATOM 573 C C . TRP A 1 76 ? -13.568 -10.150 8.705 1.00 97.69 76 TRP A C 1
ATOM 575 O O . TRP A 1 76 ? -14.387 -10.819 8.081 1.00 97.69 76 TRP A O 1
ATOM 585 N N . TYR A 1 77 ? -13.536 -10.137 10.042 1.00 97.62 77 TYR A N 1
ATOM 586 C CA . TYR A 1 77 ? -14.308 -11.073 10.877 1.00 97.62 77 TYR A CA 1
ATOM 587 C C . TYR A 1 77 ? -15.002 -10.414 12.077 1.00 97.62 77 TYR A C 1
ATOM 589 O O . TYR A 1 77 ? -15.732 -11.085 12.805 1.00 97.62 77 TYR A O 1
ATOM 597 N N . GLY A 1 78 ? -14.793 -9.114 12.277 1.00 97.88 78 GLY A N 1
ATOM 598 C CA . GLY A 1 78 ? -15.232 -8.366 13.447 1.00 97.88 78 GLY A CA 1
ATOM 599 C C . GLY A 1 78 ? -14.082 -8.096 14.421 1.00 97.88 78 GLY A C 1
ATOM 600 O O . GLY A 1 78 ? -13.171 -8.914 14.594 1.00 97.88 78 GLY A O 1
ATOM 601 N N . ALA A 1 79 ? -14.123 -6.930 15.063 1.00 98.44 79 ALA A N 1
ATOM 602 C CA . ALA A 1 79 ? -13.100 -6.486 16.004 1.00 98.44 79 ALA A CA 1
ATOM 603 C C . ALA A 1 79 ? -13.665 -5.529 17.060 1.00 98.44 79 ALA A C 1
ATOM 605 O O . ALA A 1 79 ? -14.652 -4.834 16.828 1.00 98.44 79 ALA A O 1
ATOM 606 N N . ALA A 1 80 ? -13.009 -5.458 18.216 1.00 98.25 80 ALA A N 1
ATOM 607 C CA . ALA A 1 80 ? -13.221 -4.391 19.189 1.00 98.25 80 ALA A CA 1
ATOM 608 C C . ALA A 1 80 ? -11.948 -3.557 19.309 1.00 98.25 80 ALA A C 1
ATOM 610 O O . ALA A 1 80 ? -10.875 -4.082 19.608 1.00 98.25 80 ALA A O 1
ATOM 611 N N . ILE A 1 81 ? -12.078 -2.258 19.076 1.00 98.19 81 ILE A N 1
ATOM 612 C CA . ILE A 1 81 ? -10.988 -1.292 19.047 1.00 98.19 81 ILE A CA 1
ATOM 613 C C . ILE A 1 81 ? -11.153 -0.341 20.224 1.00 98.19 81 ILE A C 1
ATOM 615 O O . ILE A 1 81 ? -12.240 0.189 20.444 1.00 98.19 81 ILE A O 1
ATOM 619 N N . GLU A 1 82 ? -10.082 -0.099 20.970 1.00 98.00 82 GLU A N 1
ATOM 620 C CA . GLU A 1 82 ? -10.041 0.949 21.987 1.00 98.00 82 GLU A CA 1
ATOM 621 C C . GLU A 1 82 ? -9.202 2.121 21.500 1.00 98.00 82 GLU A C 1
ATOM 623 O O . GLU A 1 82 ? -8.133 1.921 20.925 1.00 98.00 82 GLU A O 1
ATOM 628 N N . MET A 1 83 ? -9.687 3.335 21.744 1.00 97.00 83 MET A N 1
ATOM 629 C CA . MET A 1 83 ? -9.048 4.579 21.344 1.00 97.00 83 MET A CA 1
ATOM 630 C C . MET A 1 83 ? -8.951 5.559 22.513 1.00 97.00 83 MET A C 1
ATOM 632 O O . MET A 1 83 ? -9.916 5.760 23.250 1.00 97.00 83 MET A O 1
ATOM 636 N N . GLU A 1 84 ? -7.810 6.230 22.627 1.00 96.62 84 GLU A N 1
ATOM 637 C CA . GLU A 1 84 ? -7.549 7.317 23.569 1.00 96.62 84 GLU A CA 1
ATOM 638 C C . GLU A 1 84 ? -6.992 8.536 22.830 1.00 96.62 84 GLU A C 1
ATOM 640 O O . GLU A 1 84 ? -5.972 8.441 22.153 1.00 96.62 84 GLU A O 1
ATOM 645 N N . GLY A 1 85 ? -7.624 9.697 22.995 1.00 92.75 85 GLY A N 1
ATOM 646 C CA . GLY A 1 85 ? -7.221 10.942 22.334 1.00 92.75 85 GLY A CA 1
ATOM 647 C C . GLY A 1 85 ? -8.363 11.565 21.537 1.00 92.75 85 GLY A C 1
ATOM 648 O O . GLY A 1 85 ? -9.474 11.036 21.500 1.00 92.75 85 GLY A O 1
ATOM 649 N N . SER A 1 86 ? -8.104 12.726 20.938 1.00 90.44 86 SER A N 1
ATOM 650 C CA . SER A 1 86 ? -9.098 13.446 20.140 1.00 90.44 86 SER A CA 1
ATOM 651 C C . SER A 1 86 ? -9.035 13.039 18.671 1.00 90.44 86 SER A C 1
ATOM 653 O O . SER A 1 86 ? -7.960 13.057 18.068 1.00 90.44 86 SER A O 1
ATOM 655 N N . THR A 1 87 ? -10.191 12.777 18.078 1.00 94.69 87 THR A N 1
ATOM 656 C CA . THR A 1 87 ? -10.376 12.712 16.624 1.00 94.6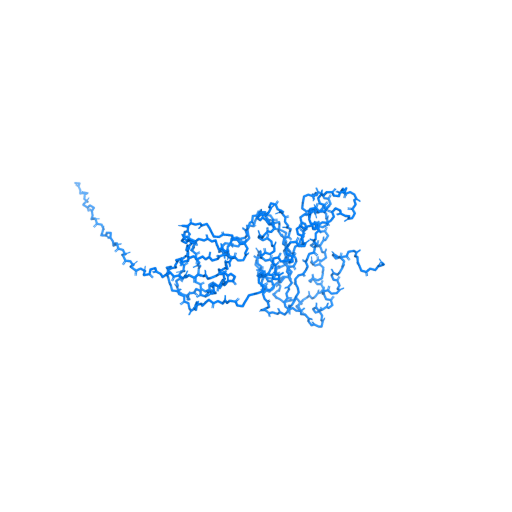9 87 THR A CA 1
ATOM 657 C C . THR A 1 87 ? -11.041 13.987 16.133 1.00 94.69 87 THR A C 1
ATOM 659 O O . THR A 1 87 ? -11.842 14.585 16.850 1.00 94.69 87 THR A O 1
ATOM 662 N N . GLU A 1 88 ? -10.692 14.412 14.923 1.00 95.06 88 GLU A N 1
ATOM 663 C CA . GLU A 1 88 ? -11.452 15.432 14.200 1.00 95.06 88 GLU A CA 1
ATOM 664 C C . GLU A 1 88 ? -12.716 14.808 13.609 1.00 95.06 88 GLU A C 1
ATOM 666 O O . GLU A 1 88 ? -13.815 15.329 13.792 1.00 95.06 88 GLU A O 1
ATOM 671 N N . THR A 1 89 ? -12.572 13.640 12.980 1.00 95.50 89 THR A N 1
ATOM 672 C CA . THR A 1 89 ? -13.696 12.806 12.554 1.00 95.50 89 THR A CA 1
ATOM 673 C C . THR A 1 89 ? -13.385 11.331 12.783 1.00 95.50 89 THR A C 1
ATOM 675 O O . THR A 1 89 ? -12.249 10.883 12.623 1.00 95.50 89 THR A O 1
ATOM 678 N N . ASP A 1 90 ? -14.400 10.562 13.165 1.00 95.94 90 ASP A N 1
ATOM 679 C CA . ASP A 1 90 ? -14.360 9.107 13.113 1.00 95.94 90 ASP A CA 1
ATOM 680 C C . ASP A 1 90 ? -15.755 8.529 12.890 1.00 95.94 90 ASP A C 1
ATOM 682 O O . ASP A 1 90 ? -16.731 8.964 13.500 1.00 95.94 90 ASP A O 1
ATOM 686 N N . TYR A 1 91 ? -15.856 7.565 11.980 1.00 97.12 91 TYR A N 1
ATOM 687 C CA . TYR A 1 91 ? -17.108 6.882 11.665 1.00 97.12 91 TYR A CA 1
ATOM 688 C C . TYR A 1 91 ? -16.838 5.490 11.099 1.00 97.12 91 TYR A C 1
ATOM 690 O O . TYR A 1 91 ? -15.775 5.218 10.539 1.00 97.12 91 TYR A O 1
ATOM 698 N N . THR A 1 92 ? -17.810 4.595 11.258 1.00 97.75 92 THR A N 1
ATOM 699 C CA . THR A 1 92 ? -17.754 3.249 10.676 1.00 97.75 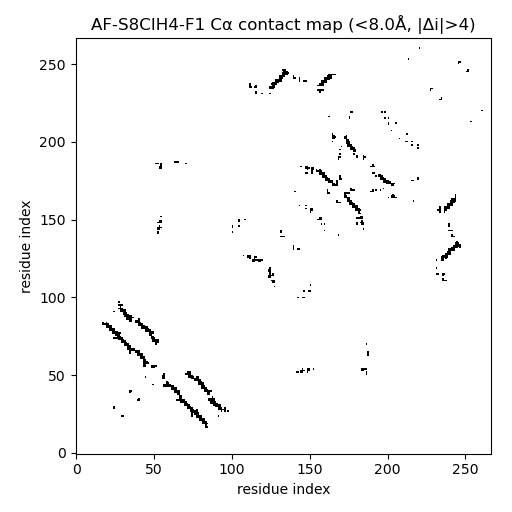92 THR A CA 1
ATOM 700 C C . THR A 1 92 ? -18.396 3.258 9.293 1.00 97.75 92 THR A C 1
ATOM 702 O O . THR A 1 92 ? -19.456 3.857 9.118 1.00 97.75 92 THR A O 1
ATOM 705 N N . ALA A 1 93 ? -17.756 2.602 8.330 1.00 97.06 93 ALA A N 1
ATOM 706 C CA . ALA A 1 93 ? -18.272 2.354 6.991 1.00 97.06 93 ALA A CA 1
ATOM 707 C C . ALA A 1 93 ? -18.360 0.841 6.743 1.00 97.06 93 ALA A C 1
ATOM 709 O O . ALA A 1 93 ? -17.447 0.097 7.100 1.00 97.06 93 ALA A O 1
ATOM 710 N N . ASP A 1 94 ? -19.456 0.403 6.136 1.00 94.38 94 ASP A N 1
ATOM 711 C CA . ASP A 1 94 ? -19.744 -0.979 5.730 1.00 94.38 94 ASP A CA 1
ATOM 712 C C . ASP A 1 94 ? -19.563 -1.191 4.215 1.00 94.38 94 ASP A C 1
ATOM 714 O O . ASP A 1 94 ? -19.261 -2.293 3.763 1.00 94.38 94 ASP A O 1
ATOM 718 N N . GLU A 1 95 ? -19.659 -0.128 3.417 1.00 93.50 95 GLU A N 1
ATOM 719 C CA . GLU A 1 95 ? -19.315 -0.155 1.995 1.00 93.50 95 GLU A CA 1
ATOM 720 C C . GLU A 1 95 ? -17.813 0.077 1.775 1.00 93.50 95 GLU A C 1
ATOM 722 O O . GLU A 1 95 ? -17.306 1.206 1.827 1.00 93.50 95 GLU A O 1
ATOM 727 N N . THR A 1 96 ? -17.087 -1.007 1.486 1.00 93.88 96 THR A N 1
ATOM 728 C CA . THR A 1 96 ? -15.646 -0.962 1.209 1.00 93.88 96 THR A CA 1
ATOM 729 C C . THR A 1 96 ? -15.272 -1.760 -0.048 1.00 93.88 96 THR A C 1
ATOM 731 O O . THR A 1 96 ? -15.857 -2.806 -0.339 1.00 93.88 96 THR A O 1
ATOM 734 N N . PRO A 1 97 ? -14.249 -1.327 -0.805 1.00 95.38 97 PRO A N 1
ATOM 735 C CA . PRO A 1 97 ? -13.726 -2.085 -1.943 1.00 95.38 97 PRO A CA 1
ATOM 736 C C . PRO A 1 97 ? -12.789 -3.243 -1.536 1.00 95.38 97 PRO A C 1
ATOM 738 O O . PRO A 1 97 ? -12.159 -3.849 -2.406 1.00 95.38 97 PRO A O 1
ATOM 741 N N . MET A 1 98 ? -12.682 -3.577 -0.243 1.00 96.44 98 MET A N 1
ATOM 742 C CA . MET A 1 98 ? -11.660 -4.491 0.291 1.00 96.44 98 MET A CA 1
ATOM 743 C C . MET A 1 98 ? -11.713 -5.894 -0.319 1.00 96.44 98 MET A C 1
ATOM 745 O O . MET A 1 98 ? -10.667 -6.463 -0.634 1.00 96.44 98 MET A O 1
ATOM 749 N N . ILE A 1 99 ? -12.913 -6.421 -0.585 1.00 96.50 99 ILE A N 1
ATOM 750 C CA . ILE A 1 99 ? -13.094 -7.717 -1.263 1.00 96.50 99 ILE A CA 1
ATOM 751 C C . ILE A 1 99 ? -12.455 -7.699 -2.662 1.00 96.50 99 ILE A C 1
ATOM 753 O O . ILE A 1 99 ? -11.801 -8.656 -3.074 1.00 96.50 99 ILE A O 1
ATOM 757 N N . SER A 1 100 ? -12.594 -6.594 -3.396 1.00 96.88 100 SER A N 1
ATOM 758 C CA . SER A 1 100 ? -11.982 -6.463 -4.723 1.00 96.88 100 SER A CA 1
ATOM 759 C C . SER A 1 100 ? -10.458 -6.436 -4.626 1.00 96.88 100 SER A C 1
ATOM 761 O O . SER A 1 100 ? -9.775 -7.094 -5.410 1.00 96.88 100 SER A O 1
ATOM 763 N N . TYR A 1 101 ? -9.915 -5.727 -3.635 1.00 97.44 101 TYR A N 1
ATOM 764 C CA . TYR A 1 101 ? -8.471 -5.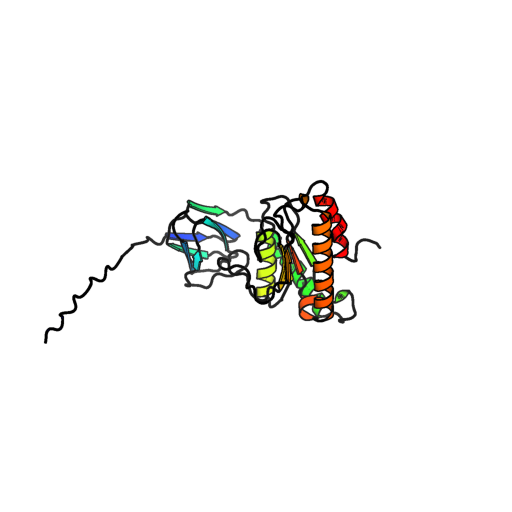618 -3.431 1.00 97.44 101 TYR A CA 1
ATOM 765 C C . TYR A 1 101 ? -7.829 -6.949 -3.031 1.00 97.44 101 TYR A C 1
ATOM 767 O O . TYR A 1 101 ? -6.800 -7.318 -3.601 1.00 97.44 101 TYR A O 1
ATOM 775 N N . VAL A 1 102 ? -8.447 -7.709 -2.121 1.00 97.06 102 VAL A N 1
ATOM 776 C CA . VAL A 1 102 ? -7.914 -9.021 -1.718 1.00 97.06 102 VAL A CA 1
ATOM 777 C C . VAL A 1 102 ? -8.006 -10.047 -2.852 1.00 97.06 102 VAL A C 1
ATOM 779 O O . VAL A 1 102 ? -7.091 -10.850 -3.024 1.00 97.06 102 VAL A O 1
ATOM 782 N N . ASN A 1 103 ? -9.045 -9.980 -3.693 1.00 97.81 103 ASN A N 1
ATOM 783 C CA . ASN A 1 103 ? -9.154 -10.831 -4.881 1.00 97.81 103 ASN A CA 1
ATOM 784 C C . ASN A 1 103 ? -8.034 -10.544 -5.889 1.00 97.81 103 ASN A C 1
ATOM 786 O O . ASN A 1 103 ? -7.441 -11.476 -6.434 1.00 97.81 103 ASN A O 1
ATOM 790 N N . VAL A 1 104 ? -7.700 -9.265 -6.108 1.00 97.69 104 VAL A N 1
ATOM 791 C CA . VAL A 1 104 ? -6.533 -8.884 -6.917 1.00 97.69 104 VAL A CA 1
ATOM 792 C C . VAL A 1 104 ? -5.262 -9.461 -6.300 1.00 97.69 104 VAL A C 1
ATOM 794 O O . VAL A 1 104 ? -4.507 -10.133 -7.002 1.00 97.69 104 VAL A O 1
ATOM 797 N N . HIS A 1 105 ? -5.044 -9.279 -4.994 1.00 98.00 105 HIS A N 1
ATOM 798 C CA . HIS A 1 105 ? -3.877 -9.835 -4.301 1.00 98.00 105 HIS A CA 1
ATOM 799 C C . HIS A 1 105 ? -3.757 -11.355 -4.466 1.00 98.00 105 HIS A C 1
ATOM 801 O O . HIS A 1 105 ? -2.675 -11.834 -4.791 1.00 98.00 105 HIS A O 1
ATOM 807 N N . ALA A 1 106 ? -4.854 -12.106 -4.343 1.00 98.12 106 ALA A N 1
ATOM 808 C CA . ALA A 1 106 ? -4.858 -13.558 -4.527 1.00 98.12 106 ALA A CA 1
ATOM 809 C C . ALA A 1 106 ? -4.400 -13.980 -5.937 1.00 98.12 106 ALA A C 1
ATOM 811 O O . ALA A 1 106 ? -3.613 -14.917 -6.088 1.00 98.12 106 ALA A O 1
ATOM 812 N N . VAL A 1 107 ? -4.832 -13.261 -6.980 1.00 98.31 107 VAL A N 1
ATOM 813 C CA . VAL A 1 107 ? -4.373 -13.508 -8.360 1.00 98.31 107 VAL A CA 1
ATOM 814 C C . VAL A 1 107 ? -2.883 -13.194 -8.509 1.00 98.31 107 VAL A C 1
ATOM 816 O O . VAL A 1 107 ? -2.155 -13.945 -9.161 1.00 98.31 107 VAL A O 1
ATOM 819 N N . LEU A 1 108 ? -2.412 -12.095 -7.915 1.00 98.06 108 LEU A N 1
ATOM 820 C CA . LEU A 1 108 ? -0.996 -11.724 -7.950 1.00 98.06 108 LEU A CA 1
ATOM 821 C C . LEU A 1 108 ? -0.135 -12.751 -7.213 1.00 98.06 108 LEU A C 1
ATOM 823 O O . LEU A 1 108 ? 0.906 -13.149 -7.727 1.00 98.06 108 LEU A O 1
ATOM 827 N N . ASP A 1 109 ? -0.582 -13.223 -6.054 1.00 98.06 109 ASP A N 1
ATOM 828 C CA . ASP A 1 109 ? 0.106 -14.240 -5.267 1.00 98.06 109 ASP A CA 1
ATOM 829 C C . ASP A 1 109 ? 0.239 -15.570 -6.026 1.00 98.06 109 ASP A C 1
ATOM 831 O O . ASP A 1 109 ? 1.329 -16.142 -6.099 1.00 98.06 109 ASP A O 1
ATOM 835 N N . ALA A 1 110 ? -0.821 -16.016 -6.707 1.00 97.88 110 ALA A N 1
ATOM 836 C CA . ALA A 1 110 ? -0.750 -17.188 -7.580 1.00 97.88 110 ALA A CA 1
ATOM 837 C C . ALA A 1 110 ? 0.295 -17.017 -8.702 1.00 97.88 110 ALA A C 1
ATOM 839 O O . ALA A 1 110 ? 1.050 -17.946 -9.002 1.00 97.88 110 ALA A O 1
ATOM 840 N N . ARG A 1 111 ? 0.396 -15.815 -9.293 1.00 97.38 111 ARG A N 1
ATOM 841 C CA . ARG A 1 111 ? 1.423 -15.502 -10.305 1.00 97.38 111 ARG A CA 1
ATOM 842 C C . ARG A 1 111 ? 2.837 -15.508 -9.723 1.00 97.38 111 ARG A C 1
ATOM 844 O O . ARG A 1 111 ? 3.739 -16.004 -10.389 1.00 97.38 111 ARG A O 1
ATOM 851 N N . ARG A 1 112 ? 3.038 -15.023 -8.492 1.00 97.56 112 ARG A N 1
ATOM 852 C CA . ARG A 1 112 ? 4.343 -15.089 -7.803 1.00 97.56 112 ARG A CA 1
ATOM 853 C C . ARG A 1 112 ? 4.788 -16.533 -7.576 1.00 97.56 112 ARG A C 1
ATOM 855 O O . ARG A 1 112 ? 5.933 -16.878 -7.860 1.00 97.56 112 ARG A O 1
ATOM 862 N N . HIS A 1 113 ? 3.878 -17.399 -7.129 1.00 97.38 113 HIS A N 1
ATOM 863 C CA . HIS A 1 113 ? 4.162 -18.826 -6.947 1.00 97.38 113 HIS A CA 1
ATOM 864 C C . HIS A 1 113 ? 4.530 -19.515 -8.264 1.00 97.38 113 HIS A C 1
ATOM 866 O O . HIS A 1 113 ? 5.509 -20.260 -8.316 1.00 97.38 113 HIS A O 1
ATOM 872 N N . HIS A 1 114 ? 3.785 -19.236 -9.337 1.00 96.19 114 HIS A N 1
ATOM 873 C CA . HIS A 1 114 ? 4.099 -19.756 -10.667 1.00 96.19 114 HIS A CA 1
ATOM 874 C C . HIS A 1 114 ? 5.478 -19.286 -11.154 1.00 96.19 114 HIS A C 1
ATOM 876 O O . HIS A 1 114 ? 6.266 -20.093 -11.651 1.00 96.19 114 HIS A O 1
ATOM 882 N N . ALA A 1 115 ? 5.801 -18.008 -10.938 1.00 95.81 115 ALA A N 1
ATOM 883 C CA . ALA A 1 115 ? 7.096 -17.438 -11.285 1.00 95.81 115 ALA A CA 1
ATOM 884 C C . ALA A 1 115 ? 8.251 -18.087 -10.517 1.00 95.81 115 ALA A C 1
ATOM 886 O O . ALA A 1 115 ? 9.236 -18.515 -11.114 1.00 95.81 115 ALA A O 1
ATOM 887 N N . ARG A 1 116 ? 8.100 -18.268 -9.202 1.00 95.56 116 ARG A N 1
ATOM 888 C CA . ARG A 1 116 ? 9.101 -18.933 -8.357 1.00 95.56 116 ARG A CA 1
ATOM 889 C C . ARG A 1 116 ? 9.354 -20.391 -8.755 1.00 95.56 116 ARG A C 1
ATOM 891 O O . ARG A 1 116 ? 10.468 -20.876 -8.588 1.00 95.56 116 ARG A O 1
ATOM 898 N N . ALA A 1 117 ? 8.331 -21.093 -9.242 1.00 95.12 117 ALA A N 1
ATOM 899 C CA . ALA A 1 117 ? 8.437 -22.485 -9.680 1.00 95.12 117 ALA A CA 1
ATOM 900 C C . ALA A 1 117 ? 8.992 -22.642 -11.111 1.00 95.12 117 ALA A C 1
ATOM 902 O O . ALA A 1 117 ? 9.270 -23.764 -11.539 1.00 95.12 117 ALA A O 1
ATOM 903 N N . SER A 1 118 ? 9.135 -21.544 -11.855 1.00 93.06 118 SER A N 1
ATOM 904 C CA . SER A 1 118 ? 9.582 -21.558 -13.247 1.00 93.06 118 SER A CA 1
ATOM 905 C C . SER A 1 118 ? 11.114 -21.503 -13.366 1.00 93.06 118 SER A C 1
ATOM 907 O O . SER A 1 118 ? 11.782 -20.953 -12.489 1.00 93.06 118 SER A O 1
ATOM 909 N N . PRO A 1 119 ? 11.708 -22.037 -14.452 1.00 90.44 119 PRO A N 1
ATOM 910 C CA . PRO A 1 119 ? 13.146 -21.923 -14.700 1.00 90.44 119 PRO A CA 1
ATOM 911 C C . PRO A 1 119 ? 13.582 -20.458 -14.809 1.00 90.44 119 PRO A C 1
ATOM 913 O O . PRO A 1 119 ? 12.917 -19.677 -15.485 1.00 90.44 119 PRO A O 1
ATOM 916 N N . LEU A 1 120 ? 14.716 -20.097 -14.202 1.00 81.81 120 LEU A N 1
ATOM 917 C CA . LEU A 1 120 ? 15.183 -18.704 -14.123 1.00 81.81 120 LEU A CA 1
ATOM 918 C C . LEU A 1 120 ? 15.402 -18.047 -15.499 1.00 81.81 120 LEU A C 1
ATOM 920 O O . LEU A 1 120 ? 15.153 -16.854 -15.668 1.00 81.81 120 LEU A O 1
ATOM 924 N N . ASP A 1 121 ? 15.811 -18.829 -16.495 1.00 81.62 121 ASP A N 1
ATOM 925 C CA . ASP A 1 121 ? 16.036 -18.344 -17.863 1.00 81.62 121 ASP A CA 1
ATOM 926 C C . ASP A 1 121 ? 14.735 -18.217 -18.679 1.00 81.62 121 ASP A C 1
ATOM 928 O O . ASP A 1 121 ? 14.758 -17.838 -19.847 1.00 81.62 121 ASP A O 1
ATOM 932 N N . SER A 1 122 ? 13.583 -18.542 -18.084 1.00 86.06 122 SER A N 1
ATOM 933 C CA . SER A 1 122 ? 12.272 -18.402 -18.714 1.00 86.06 122 SER A CA 1
ATOM 934 C C . SER A 1 122 ? 11.632 -17.062 -18.367 1.00 86.06 122 SER A C 1
ATOM 936 O O . SER A 1 122 ? 11.664 -16.629 -17.214 1.00 86.06 122 SER A O 1
ATOM 938 N N . GLU A 1 123 ? 10.930 -16.466 -19.328 1.00 82.94 123 GLU A N 1
ATOM 939 C CA . GLU A 1 123 ? 10.015 -15.340 -19.090 1.00 82.94 123 GLU A CA 1
ATOM 940 C C . GLU A 1 123 ? 8.946 -15.667 -18.035 1.00 82.94 123 GLU A C 1
ATOM 942 O O . GLU A 1 123 ? 8.490 -14.785 -17.310 1.00 82.94 123 GLU A O 1
ATOM 947 N N . LEU A 1 124 ? 8.601 -16.950 -17.874 1.00 88.25 124 LEU A N 1
ATOM 948 C CA . LEU A 1 124 ? 7.655 -17.408 -16.857 1.00 88.25 124 LEU A CA 1
ATOM 949 C C . LEU A 1 124 ? 8.167 -17.207 -15.427 1.00 88.25 124 LEU A C 1
ATOM 951 O O . LEU A 1 124 ? 7.351 -17.184 -14.516 1.00 88.25 124 LEU A O 1
ATOM 955 N N . SER A 1 125 ? 9.478 -17.021 -15.218 1.00 90.44 125 SER A N 1
ATOM 956 C CA . SER A 1 125 ? 10.059 -16.708 -13.900 1.00 90.44 125 SER A CA 1
ATOM 957 C C . SER A 1 125 ? 9.839 -15.261 -13.447 1.00 90.44 125 SER A C 1
ATOM 959 O O . SER A 1 125 ? 10.197 -14.895 -12.325 1.00 90.44 125 SER A O 1
ATOM 961 N N . GLN A 1 126 ? 9.241 -14.422 -14.297 1.00 92.81 126 GLN A N 1
ATOM 962 C CA . GLN A 1 126 ? 8.917 -13.046 -13.961 1.00 92.81 126 GLN A CA 1
ATOM 963 C C . GLN A 1 126 ? 7.626 -12.972 -13.135 1.00 92.81 126 GLN A C 1
ATOM 965 O O . GLN A 1 126 ? 6.531 -13.274 -13.606 1.00 92.81 126 GLN A O 1
ATOM 970 N N . GLY A 1 127 ? 7.761 -12.498 -11.898 1.00 95.38 127 GLY A N 1
ATOM 971 C CA . GLY A 1 127 ? 6.641 -12.164 -11.029 1.00 95.38 127 GLY A CA 1
ATOM 972 C C . GLY A 1 127 ? 5.799 -11.005 -11.570 1.00 95.38 127 GLY A C 1
ATOM 973 O O . GLY A 1 127 ? 6.237 -10.265 -12.460 1.00 95.38 127 GLY A O 1
ATOM 974 N N . PRO A 1 128 ? 4.592 -10.803 -11.018 1.00 96.44 128 PRO A N 1
ATOM 975 C CA . PRO A 1 128 ? 3.668 -9.785 -11.493 1.00 96.44 128 PRO A CA 1
ATOM 976 C C . PRO A 1 128 ? 4.242 -8.369 -11.354 1.00 96.44 128 PRO A C 1
ATOM 978 O O . PRO A 1 128 ? 4.768 -7.995 -10.307 1.00 96.44 128 PRO A O 1
ATOM 981 N N . ARG A 1 129 ? 4.081 -7.554 -12.398 1.00 94.88 129 ARG A N 1
ATOM 982 C CA . ARG A 1 129 ? 4.403 -6.122 -12.390 1.00 94.88 129 ARG A CA 1
ATOM 983 C C . ARG A 1 129 ? 3.101 -5.347 -12.523 1.00 94.88 129 ARG A C 1
ATOM 985 O O . ARG A 1 129 ? 2.450 -5.407 -13.563 1.00 94.88 129 ARG A O 1
ATOM 992 N N . VAL A 1 130 ? 2.680 -4.706 -11.442 1.00 94.81 130 VAL A N 1
ATOM 993 C CA . VAL A 1 130 ? 1.364 -4.069 -11.335 1.00 94.81 130 VAL A CA 1
ATOM 994 C C . VAL A 1 130 ? 1.547 -2.568 -11.343 1.00 94.81 130 VAL A C 1
ATOM 996 O O . VAL A 1 130 ? 2.308 -2.056 -10.535 1.00 94.81 130 VAL A O 1
ATOM 999 N N . ILE A 1 131 ? 0.831 -1.866 -12.214 1.00 94.06 131 ILE A N 1
ATOM 1000 C CA . ILE A 1 131 ? 0.769 -0.405 -12.209 1.00 94.06 131 ILE A CA 1
ATOM 1001 C C . ILE A 1 131 ? -0.610 0.044 -11.729 1.00 94.06 131 ILE A C 1
ATOM 1003 O O . ILE A 1 131 ? -1.631 -0.456 -12.199 1.00 94.06 131 ILE A O 1
ATOM 1007 N N . VAL A 1 132 ? -0.639 0.965 -10.767 1.00 93.50 132 VAL A N 1
ATOM 1008 C CA . VAL A 1 132 ? -1.868 1.535 -10.210 1.00 93.50 132 VAL A CA 1
ATOM 1009 C C . VAL A 1 132 ? -2.046 2.932 -10.788 1.00 93.50 132 VAL A C 1
ATOM 1011 O O . VAL A 1 132 ? -1.254 3.830 -10.506 1.00 93.50 132 VAL A O 1
ATOM 1014 N N . VAL A 1 133 ? -3.086 3.106 -11.605 1.00 90.88 133 VAL A N 1
ATOM 1015 C CA . VAL A 1 133 ? -3.400 4.349 -12.328 1.00 90.88 133 VAL A CA 1
ATOM 1016 C C . VAL A 1 133 ? -4.776 4.881 -11.937 1.00 90.88 133 VAL A C 1
ATOM 1018 O O . VAL A 1 133 ? -5.663 4.119 -11.558 1.00 90.88 133 VAL A O 1
ATOM 1021 N N . GLY A 1 134 ? -4.957 6.198 -12.018 1.00 90.00 134 GLY A N 1
ATOM 1022 C CA . GLY A 1 134 ? -6.204 6.872 -11.653 1.00 90.00 134 GLY A CA 1
ATOM 1023 C C . GLY A 1 134 ? -5.987 8.341 -11.278 1.00 90.00 134 GLY A C 1
ATOM 1024 O O . GLY A 1 134 ? -4.843 8.758 -11.075 1.00 90.00 134 GLY A O 1
ATOM 1025 N N . PRO A 1 135 ? -7.064 9.137 -11.170 1.00 90.25 135 PRO A N 1
ATOM 1026 C CA . PRO A 1 135 ? -6.972 10.561 -10.856 1.00 90.25 135 PRO A CA 1
ATOM 1027 C C . PRO A 1 135 ? -6.421 10.808 -9.443 1.00 90.25 135 PRO A C 1
ATOM 1029 O O . PRO A 1 135 ? -6.222 9.884 -8.648 1.00 90.25 135 PRO A O 1
ATOM 1032 N N . THR A 1 136 ? -6.130 12.066 -9.119 1.00 88.75 136 THR A N 1
ATOM 1033 C CA . THR A 1 136 ? -5.776 12.482 -7.751 1.00 88.75 136 THR A CA 1
ATOM 1034 C C . THR A 1 136 ? -6.884 12.083 -6.765 1.00 88.75 136 THR A C 1
ATOM 1036 O O . THR A 1 136 ? -8.052 12.022 -7.136 1.00 88.75 136 THR A O 1
ATOM 1039 N N . ASP A 1 137 ? -6.503 11.744 -5.531 1.00 87.81 137 ASP A N 1
ATOM 1040 C CA . ASP A 1 137 ? -7.418 11.371 -4.438 1.00 87.81 137 ASP A CA 1
ATOM 1041 C C . ASP A 1 137 ? -8.304 10.131 -4.675 1.00 87.81 137 ASP A C 1
ATOM 1043 O O . ASP A 1 137 ? -9.296 9.919 -3.984 1.00 87.81 137 ASP A O 1
ATOM 1047 N N . SER A 1 138 ? -7.913 9.238 -5.592 1.00 92.00 138 SER A N 1
ATOM 1048 C CA . SER A 1 138 ? -8.632 7.979 -5.856 1.00 92.00 138 SER A CA 1
ATOM 1049 C C . SER A 1 138 ? -8.161 6.772 -5.022 1.00 92.00 138 SER A C 1
ATOM 1051 O O . SER A 1 138 ? -8.551 5.642 -5.305 1.00 92.00 138 SER A O 1
ATOM 1053 N N . GLY A 1 139 ? -7.269 6.969 -4.042 1.00 92.56 139 GLY A N 1
ATOM 1054 C CA . GLY A 1 139 ? -6.774 5.893 -3.165 1.00 92.56 139 GLY A CA 1
ATOM 1055 C C . GLY A 1 139 ? -5.635 5.021 -3.722 1.00 92.56 139 GLY A C 1
ATOM 1056 O O . GLY A 1 139 ? -5.387 3.939 -3.194 1.00 92.56 139 GLY A O 1
ATOM 1057 N N . LYS A 1 140 ? -4.912 5.470 -4.761 1.00 94.06 140 LYS A N 1
ATOM 1058 C CA . LYS A 1 140 ? -3.820 4.704 -5.410 1.00 94.06 140 LYS A CA 1
ATOM 1059 C C . LYS A 1 140 ? -2.704 4.283 -4.452 1.00 94.06 140 LYS A C 1
ATOM 1061 O O . LYS A 1 140 ? -2.331 3.108 -4.416 1.00 94.06 140 LYS A O 1
ATOM 1066 N N . SER A 1 141 ? -2.209 5.220 -3.644 1.00 93.62 141 SER A N 1
ATOM 1067 C CA . SER A 1 141 ? -1.152 4.952 -2.663 1.00 93.62 141 SER A CA 1
ATOM 1068 C C . SER A 1 141 ? -1.632 3.979 -1.584 1.00 93.62 141 SER A C 1
ATOM 1070 O O . SER A 1 141 ? -0.893 3.082 -1.185 1.00 93.62 141 SER A O 1
ATOM 1072 N N . THR A 1 142 ? -2.900 4.090 -1.174 1.00 95.12 142 THR A N 1
ATOM 1073 C CA . THR A 1 142 ? -3.537 3.180 -0.214 1.00 95.12 142 THR A CA 1
ATOM 1074 C C . THR A 1 142 ? -3.635 1.759 -0.764 1.00 95.12 142 THR A C 1
ATOM 1076 O O . THR A 1 142 ? -3.236 0.813 -0.087 1.00 95.12 142 THR A O 1
ATOM 1079 N N . LEU A 1 143 ? -4.102 1.593 -2.007 1.00 96.69 143 LEU A N 1
ATOM 1080 C CA . LEU A 1 143 ? -4.151 0.287 -2.671 1.00 96.69 143 LEU A CA 1
ATOM 1081 C C . LEU A 1 143 ? -2.753 -0.315 -2.834 1.00 96.69 143 LEU A C 1
ATOM 1083 O O . LEU A 1 143 ? -2.551 -1.488 -2.528 1.00 96.69 143 LEU A O 1
ATOM 1087 N N . SER A 1 144 ? -1.782 0.491 -3.267 1.00 96.69 144 SER A N 1
ATOM 1088 C CA . SER A 1 144 ? -0.393 0.047 -3.408 1.00 96.69 144 SER A CA 1
ATOM 1089 C C . SER A 1 144 ? 0.153 -0.466 -2.075 1.00 96.69 144 SER A C 1
ATOM 1091 O O . SER A 1 144 ? 0.693 -1.569 -2.024 1.00 96.69 144 SER A O 1
ATOM 1093 N N . ARG A 1 145 ? -0.077 0.275 -0.980 1.00 95.69 145 ARG A N 1
ATOM 1094 C CA . ARG A 1 145 ? 0.306 -0.124 0.382 1.00 95.69 145 ARG A CA 1
ATOM 1095 C C . ARG A 1 145 ? -0.323 -1.456 0.792 1.00 95.69 145 ARG A C 1
ATOM 1097 O O . ARG A 1 145 ? 0.400 -2.323 1.262 1.00 95.69 145 ARG A O 1
ATOM 1104 N N . MET A 1 146 ? -1.619 -1.654 0.548 1.00 97.44 146 MET A N 1
ATOM 1105 C CA . MET A 1 146 ? -2.302 -2.919 0.858 1.00 97.44 146 MET A CA 1
ATOM 1106 C C . MET A 1 146 ? -1.712 -4.108 0.094 1.00 97.44 146 MET A C 1
ATOM 1108 O O . MET A 1 146 ? -1.370 -5.121 0.703 1.00 97.44 146 MET A O 1
ATOM 1112 N N . LEU A 1 147 ? -1.525 -3.979 -1.225 1.00 98.00 147 LEU A N 1
ATOM 1113 C CA . LEU A 1 147 ? -0.950 -5.045 -2.057 1.00 98.00 147 LEU A CA 1
ATOM 1114 C C . LEU A 1 147 ? 0.481 -5.410 -1.636 1.00 98.00 147 LEU A C 1
ATOM 1116 O O . LEU A 1 147 ? 0.857 -6.583 -1.686 1.00 98.00 147 LEU A O 1
ATOM 1120 N N . LEU A 1 148 ? 1.273 -4.417 -1.226 1.00 97.00 148 LEU A N 1
ATOM 1121 C CA . LEU A 1 148 ? 2.630 -4.615 -0.720 1.00 97.00 148 LEU A CA 1
ATOM 1122 C C . LEU A 1 148 ? 2.620 -5.283 0.657 1.00 97.00 148 LEU A C 1
ATOM 1124 O O . LEU A 1 148 ? 3.288 -6.299 0.833 1.00 97.00 148 LEU A O 1
ATOM 1128 N N . SER A 1 149 ? 1.833 -4.767 1.606 1.00 97.25 149 SER A N 1
ATOM 1129 C CA . SER A 1 149 ? 1.753 -5.302 2.969 1.00 97.25 149 SER A CA 1
ATOM 1130 C C . SER A 1 149 ? 1.246 -6.741 2.997 1.00 97.25 149 SER A C 1
ATOM 1132 O O . SER A 1 149 ? 1.823 -7.575 3.694 1.00 97.25 149 SER A O 1
ATOM 1134 N N . TRP A 1 150 ? 0.225 -7.083 2.205 1.00 98.00 150 TRP A N 1
ATOM 1135 C CA . TRP A 1 150 ? -0.269 -8.460 2.126 1.00 98.00 150 TRP A CA 1
ATOM 1136 C C . TRP A 1 150 ? 0.739 -9.420 1.487 1.00 98.00 150 TRP A C 1
ATOM 1138 O O . TRP A 1 150 ? 0.858 -10.563 1.927 1.00 98.00 150 TRP A O 1
ATOM 1148 N N . ALA A 1 151 ? 1.487 -8.972 0.476 1.00 97.62 151 ALA A N 1
ATOM 1149 C CA . ALA A 1 151 ? 2.557 -9.770 -0.114 1.00 97.62 151 ALA A CA 1
ATOM 1150 C C . ALA A 1 151 ? 3.711 -9.987 0.878 1.00 97.62 151 ALA A C 1
ATOM 1152 O O . ALA A 1 151 ? 4.142 -11.125 1.062 1.00 97.62 151 ALA A O 1
ATOM 1153 N N . ALA A 1 152 ? 4.143 -8.934 1.575 1.00 96.06 152 ALA A N 1
ATOM 1154 C CA . ALA A 1 152 ? 5.167 -9.012 2.615 1.00 96.06 152 ALA A CA 1
ATOM 1155 C C . ALA A 1 152 ? 4.749 -9.927 3.774 1.00 96.06 152 ALA A C 1
ATOM 1157 O O . ALA A 1 152 ? 5.529 -10.758 4.234 1.00 96.06 152 ALA A O 1
ATOM 1158 N N . LYS A 1 153 ? 3.476 -9.871 4.184 1.00 95.50 153 LYS A N 1
ATOM 1159 C CA . LYS A 1 153 ? 2.890 -10.784 5.177 1.00 95.50 153 LYS A CA 1
ATOM 1160 C C . LYS A 1 153 ? 2.992 -12.260 4.769 1.00 95.50 153 LYS A C 1
ATOM 1162 O O . LYS A 1 153 ? 3.128 -13.122 5.631 1.00 95.50 153 LYS A O 1
ATOM 1167 N N . GLN A 1 154 ? 2.937 -12.561 3.471 1.00 96.19 154 GLN A N 1
ATOM 1168 C CA . GLN A 1 154 ? 3.106 -13.915 2.925 1.00 96.19 154 GLN A CA 1
ATOM 1169 C C . GLN A 1 154 ? 4.581 -14.300 2.696 1.00 96.19 154 GLN A C 1
ATOM 1171 O O . GLN A 1 154 ? 4.861 -15.376 2.172 1.00 96.19 154 GLN A O 1
ATOM 1176 N N . GLY A 1 155 ? 5.528 -13.445 3.093 1.00 95.88 155 GLY A N 1
ATOM 1177 C CA . GLY A 1 155 ? 6.964 -13.673 2.942 1.00 95.88 155 GLY A CA 1
ATOM 1178 C C . GLY A 1 155 ? 7.520 -13.310 1.565 1.00 95.88 155 GLY A C 1
ATOM 1179 O O . GLY A 1 155 ? 8.672 -13.627 1.281 1.00 95.88 155 GLY A O 1
ATOM 1180 N N . TRP A 1 156 ? 6.736 -12.658 0.701 1.00 96.88 156 TRP A N 1
ATOM 1181 C CA . TRP A 1 156 ? 7.257 -12.095 -0.544 1.00 96.88 156 TRP A CA 1
ATOM 1182 C C . TRP A 1 156 ? 7.984 -10.780 -0.286 1.00 96.88 156 TRP A C 1
ATOM 1184 O O . TRP A 1 156 ? 7.631 -10.037 0.619 1.00 96.88 156 TRP A O 1
ATOM 1194 N N . LYS A 1 157 ? 8.941 -10.446 -1.153 1.00 95.44 157 LYS A N 1
ATOM 1195 C CA . LYS A 1 157 ? 9.676 -9.175 -1.104 1.00 95.44 157 LYS A CA 1
ATOM 1196 C C . LYS A 1 157 ? 9.433 -8.343 -2.367 1.00 95.44 157 LYS A C 1
ATOM 1198 O O . LYS A 1 157 ? 10.356 -8.184 -3.170 1.00 95.44 157 LYS A O 1
ATOM 1203 N N . PRO A 1 158 ? 8.188 -7.897 -2.633 1.00 96.00 158 PRO A N 1
ATOM 1204 C CA . PRO A 1 158 ? 7.899 -7.122 -3.832 1.00 96.00 158 PRO A CA 1
ATOM 1205 C C . PRO A 1 158 ? 8.620 -5.772 -3.796 1.00 96.00 158 PRO A C 1
ATOM 1207 O O . PRO A 1 158 ? 8.775 -5.155 -2.741 1.00 96.00 158 PRO A O 1
ATOM 1210 N N . THR A 1 159 ? 9.011 -5.273 -4.964 1.00 95.81 159 THR A N 1
ATOM 1211 C CA . THR A 1 159 ? 9.529 -3.908 -5.088 1.00 95.81 159 THR A CA 1
ATOM 1212 C C . THR A 1 159 ? 8.371 -2.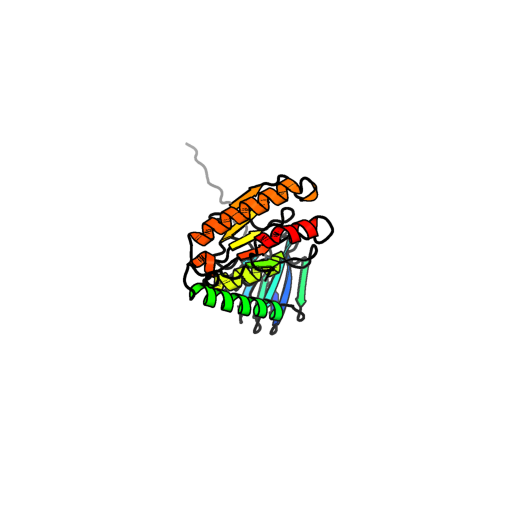918 -5.165 1.00 95.81 159 THR A C 1
ATOM 1214 O O . THR A 1 159 ? 7.529 -3.008 -6.060 1.00 95.81 159 THR A O 1
ATOM 1217 N N . PHE A 1 160 ? 8.333 -1.949 -4.256 1.00 96.25 160 PHE A N 1
ATOM 1218 C CA . PHE A 1 160 ? 7.495 -0.769 -4.413 1.00 96.25 160 PHE A CA 1
ATOM 1219 C C . PHE A 1 160 ? 8.216 0.243 -5.291 1.00 96.25 160 PHE A C 1
ATOM 1221 O O . PHE A 1 160 ? 9.366 0.575 -5.020 1.00 96.25 160 PHE A O 1
ATOM 1228 N N . VAL A 1 161 ? 7.548 0.728 -6.330 1.00 96.00 161 VAL A N 1
ATOM 1229 C CA . VAL A 1 161 ? 8.025 1.797 -7.205 1.00 96.00 161 VAL A CA 1
ATOM 1230 C C . VAL A 1 161 ? 7.053 2.959 -7.073 1.00 96.00 161 VAL A C 1
ATOM 1232 O O . VAL A 1 161 ? 5.864 2.805 -7.339 1.00 96.00 161 VAL A O 1
ATOM 1235 N N . ASP A 1 162 ? 7.550 4.122 -6.678 1.00 94.19 162 ASP A N 1
ATOM 1236 C CA . ASP A 1 162 ? 6.757 5.334 -6.556 1.00 94.19 162 ASP A CA 1
ATOM 1237 C C . ASP A 1 162 ? 7.177 6.349 -7.616 1.00 94.19 162 ASP A C 1
ATOM 1239 O O . ASP A 1 162 ? 8.284 6.899 -7.590 1.00 94.19 162 ASP A O 1
ATOM 1243 N N . LEU A 1 163 ? 6.284 6.554 -8.582 1.00 93.31 163 LEU A N 1
ATOM 1244 C CA . LEU A 1 163 ? 6.462 7.484 -9.691 1.00 93.31 163 LEU A CA 1
ATOM 1245 C C . LEU A 1 163 ? 5.734 8.817 -9.454 1.00 93.31 163 LEU A C 1
ATOM 1247 O O . LEU A 1 163 ? 5.750 9.680 -10.340 1.00 93.31 163 LEU A O 1
ATOM 1251 N N . ASP A 1 164 ? 5.095 8.998 -8.291 1.00 91.69 164 ASP A N 1
ATOM 1252 C CA . ASP A 1 164 ? 4.468 10.255 -7.890 1.00 91.69 164 ASP A CA 1
ATOM 1253 C C . ASP A 1 164 ? 5.492 11.211 -7.259 1.00 91.69 164 ASP A C 1
ATOM 1255 O O . ASP A 1 164 ? 5.813 11.146 -6.075 1.00 91.69 164 ASP A O 1
ATOM 1259 N N . ILE A 1 165 ? 5.990 12.147 -8.068 1.00 90.25 165 ILE A N 1
ATOM 1260 C CA . ILE A 1 165 ? 6.945 13.165 -7.612 1.00 90.25 165 ILE A CA 1
ATOM 1261 C C . ILE A 1 165 ? 6.291 14.270 -6.769 1.00 90.25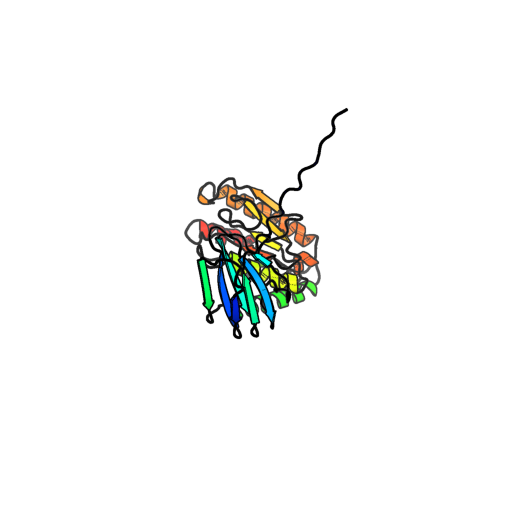 165 ILE A C 1
ATOM 1263 O O . ILE A 1 165 ? 7.003 15.075 -6.172 1.00 90.25 165 ILE A O 1
ATOM 1267 N N . GLY A 1 166 ? 4.961 14.367 -6.732 1.00 88.81 166 GLY A N 1
ATOM 1268 C CA . GLY A 1 166 ? 4.251 15.388 -5.964 1.00 88.81 166 GLY A CA 1
ATOM 1269 C C . GLY A 1 166 ? 3.986 14.956 -4.524 1.00 88.81 166 GLY A C 1
ATOM 1270 O O . GLY A 1 166 ? 4.160 15.755 -3.603 1.00 88.81 166 GLY A O 1
ATOM 1271 N N . GLN A 1 167 ? 3.573 13.702 -4.335 1.00 85.62 167 GLN A N 1
ATOM 1272 C CA . GLN A 1 167 ? 3.174 13.121 -3.045 1.00 85.62 167 GLN A CA 1
ATOM 1273 C C . GLN A 1 167 ? 3.828 11.746 -2.812 1.00 85.62 167 GLN A C 1
ATOM 1275 O O . GLN A 1 167 ? 3.165 10.778 -2.436 1.00 85.62 167 GLN A O 1
ATOM 1280 N N . GLY A 1 168 ? 5.139 11.664 -3.052 1.00 82.06 168 GLY A N 1
ATOM 1281 C CA . GLY A 1 168 ? 5.912 10.437 -2.863 1.00 82.06 168 GLY A CA 1
ATOM 1282 C C . GLY A 1 168 ? 5.840 9.899 -1.427 1.00 82.06 168 GLY A C 1
ATOM 1283 O O . GLY A 1 168 ? 5.888 10.653 -0.458 1.00 82.06 168 GLY A O 1
ATOM 1284 N N . SER A 1 169 ? 5.735 8.578 -1.295 1.00 82.50 169 SER A N 1
ATOM 1285 C CA . SER A 1 169 ? 5.590 7.846 -0.028 1.00 82.50 169 SER A CA 1
ATOM 1286 C C . SER A 1 169 ? 6.907 7.281 0.518 1.00 82.50 169 SER A C 1
ATOM 1288 O O . SER A 1 169 ? 6.929 6.783 1.639 1.00 82.50 169 SER A O 1
ATOM 1290 N N . ILE A 1 170 ? 7.986 7.313 -0.273 1.00 86.50 170 ILE A N 1
ATOM 1291 C CA . ILE A 1 170 ? 9.302 6.757 0.098 1.00 86.50 170 ILE A CA 1
ATOM 1292 C C . ILE A 1 170 ? 10.256 7.854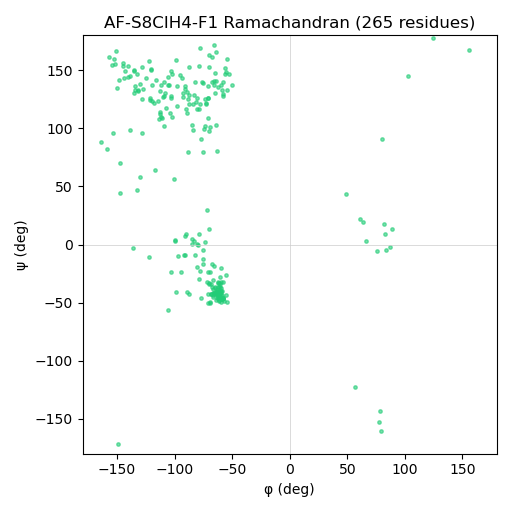 0.590 1.00 86.50 170 ILE A C 1
ATOM 1294 O O . ILE A 1 170 ? 11.031 7.646 1.516 1.00 86.50 170 ILE A O 1
ATOM 1298 N N . THR A 1 171 ? 10.259 9.023 -0.048 1.00 90.06 171 THR A N 1
ATOM 1299 C CA . THR A 1 171 ? 11.254 10.072 0.212 1.00 90.06 171 THR A CA 1
ATOM 1300 C C . THR A 1 171 ? 10.659 11.464 -0.006 1.00 90.06 171 THR A C 1
ATOM 1302 O O . THR A 1 171 ? 9.451 11.610 -0.175 1.00 90.06 171 THR A O 1
ATOM 1305 N N . ILE A 1 172 ? 11.501 12.496 0.025 1.00 91.00 172 ILE A N 1
ATOM 1306 C CA . ILE A 1 172 ? 11.091 13.888 -0.158 1.00 91.00 172 ILE A CA 1
ATOM 1307 C C . ILE A 1 172 ? 10.350 14.110 -1.493 1.00 91.00 172 ILE A C 1
ATOM 1309 O O . ILE A 1 172 ? 10.637 13.425 -2.481 1.00 91.00 172 ILE A O 1
ATOM 1313 N N . PRO A 1 173 ? 9.444 15.105 -1.563 1.00 93.44 173 PRO A N 1
ATOM 1314 C CA . PRO A 1 173 ? 8.817 15.502 -2.816 1.00 93.44 173 PRO A CA 1
ATOM 1315 C C . PRO A 1 173 ? 9.842 15.864 -3.898 1.00 93.44 173 PRO A C 1
ATOM 1317 O O . PRO A 1 173 ? 10.914 16.406 -3.626 1.00 93.44 173 PRO A O 1
ATOM 1320 N N . GLY A 1 174 ? 9.477 15.603 -5.147 1.00 93.56 174 GLY A N 1
ATOM 1321 C CA . GLY A 1 174 ? 10.317 15.801 -6.321 1.00 93.56 174 GLY A CA 1
ATOM 1322 C C . GLY A 1 174 ? 11.190 14.600 -6.671 1.00 93.56 174 GLY A C 1
ATOM 1323 O O . GLY A 1 174 ? 12.100 14.749 -7.481 1.00 93.56 174 GLY A O 1
ATOM 1324 N N . CYS A 1 175 ? 10.937 13.429 -6.091 1.00 93.94 175 CYS A N 1
ATOM 1325 C CA . CYS A 1 175 ? 11.685 12.204 -6.353 1.00 93.94 175 CYS A CA 1
ATOM 1326 C C . CYS A 1 175 ? 10.802 11.133 -6.989 1.00 93.94 175 CYS A C 1
ATOM 1328 O O . CYS A 1 175 ? 9.660 10.951 -6.578 1.00 93.94 175 CYS A O 1
ATOM 1330 N N . ILE A 1 176 ? 11.363 10.377 -7.932 1.00 93.75 176 ILE A N 1
ATOM 1331 C CA . ILE A 1 176 ? 10.885 9.019 -8.208 1.00 93.75 176 ILE A CA 1
ATOM 1332 C C . ILE A 1 176 ? 11.757 8.046 -7.424 1.00 93.75 176 ILE A C 1
ATOM 1334 O O . ILE A 1 176 ? 12.952 8.294 -7.220 1.00 93.75 176 ILE A O 1
ATOM 1338 N N . SER A 1 177 ? 11.176 6.949 -6.962 1.00 95.19 177 SER A N 1
ATOM 1339 C CA . SER A 1 177 ? 11.900 6.046 -6.073 1.00 95.19 177 SER A CA 1
ATOM 1340 C C . SER A 1 177 ? 11.423 4.607 -6.162 1.00 95.19 177 SER A C 1
ATOM 1342 O O . SER A 1 177 ? 10.322 4.334 -6.632 1.00 95.19 177 SER A O 1
ATOM 1344 N N . ALA A 1 178 ? 12.265 3.675 -5.728 1.00 95.44 178 ALA A N 1
ATOM 1345 C CA . ALA A 1 178 ? 11.890 2.283 -5.565 1.00 95.44 178 ALA A CA 1
ATOM 1346 C C . ALA A 1 178 ? 12.578 1.662 -4.349 1.00 95.44 178 ALA A C 1
ATOM 1348 O O . ALA A 1 178 ? 13.737 1.959 -4.073 1.00 95.44 178 ALA A O 1
ATOM 1349 N N . THR A 1 179 ? 11.885 0.779 -3.637 1.00 94.94 179 THR A N 1
ATOM 1350 C CA . THR A 1 179 ? 12.440 0.051 -2.489 1.00 94.94 179 THR A CA 1
ATOM 1351 C C . THR A 1 179 ? 11.807 -1.337 -2.378 1.00 94.94 179 THR A C 1
ATOM 1353 O O . THR A 1 179 ? 10.610 -1.478 -2.651 1.00 94.94 179 THR A O 1
ATOM 1356 N N . PRO A 1 180 ? 12.559 -2.390 -2.014 1.00 94.25 180 PRO A N 1
ATOM 1357 C CA . PRO A 1 180 ? 11.951 -3.661 -1.634 1.00 94.25 180 PRO A CA 1
ATOM 1358 C C . PRO A 1 180 ? 11.116 -3.488 -0.357 1.00 94.25 180 PRO A C 1
ATOM 1360 O O . PRO A 1 180 ? 11.512 -2.773 0.561 1.00 94.25 180 PRO A O 1
ATOM 1363 N N . VAL A 1 181 ? 9.959 -4.148 -0.299 1.00 94.62 181 VAL A N 1
ATOM 1364 C CA . VAL A 1 181 ? 9.105 -4.201 0.894 1.00 94.62 181 VAL A CA 1
ATOM 1365 C C . VAL A 1 181 ? 9.170 -5.613 1.458 1.00 94.62 181 VAL A C 1
ATOM 1367 O O . VAL A 1 181 ? 8.566 -6.530 0.911 1.00 94.62 181 VAL A O 1
ATOM 1370 N N . GLU A 1 182 ? 9.944 -5.797 2.527 1.00 92.62 182 GLU A N 1
ATOM 1371 C CA . GLU A 1 182 ? 10.170 -7.120 3.132 1.00 92.62 182 GLU A CA 1
ATOM 1372 C C . GLU A 1 182 ? 9.223 -7.432 4.294 1.00 92.62 182 GLU A C 1
ATOM 1374 O O . GLU A 1 182 ? 8.985 -8.596 4.608 1.00 92.62 182 GLU A O 1
ATOM 1379 N N . LEU A 1 183 ? 8.681 -6.393 4.931 1.00 93.94 183 LEU A N 1
ATOM 1380 C CA . LEU A 1 183 ? 7.753 -6.487 6.052 1.00 93.94 183 LEU A CA 1
ATOM 1381 C C . LEU A 1 183 ? 6.504 -5.644 5.763 1.00 93.94 183 LEU A C 1
ATOM 1383 O O . LEU A 1 183 ? 6.600 -4.668 5.011 1.00 93.94 183 LEU A O 1
ATOM 1387 N N . PRO A 1 184 ? 5.338 -5.996 6.341 1.00 94.12 184 PRO A N 1
ATOM 1388 C CA . PRO A 1 184 ? 4.148 -5.157 6.261 1.00 94.12 184 PRO A CA 1
ATOM 1389 C C . PRO A 1 184 ? 4.450 -3.711 6.661 1.00 94.12 184 PRO A C 1
ATOM 1391 O O . PRO A 1 184 ? 5.176 -3.461 7.622 1.00 94.12 184 PRO A O 1
ATOM 1394 N N . ILE A 1 185 ? 3.902 -2.766 5.901 1.00 94.50 185 ILE A N 1
ATOM 1395 C CA . ILE A 1 185 ? 4.210 -1.339 6.030 1.00 94.50 185 ILE A CA 1
ATOM 1396 C C . ILE A 1 185 ? 3.599 -0.817 7.328 1.00 94.50 185 ILE A C 1
ATOM 1398 O O . ILE A 1 185 ? 2.393 -0.968 7.547 1.00 94.50 185 ILE A O 1
ATOM 1402 N N . ASP A 1 186 ? 4.405 -0.186 8.176 1.00 93.38 186 ASP A N 1
ATOM 1403 C CA . ASP A 1 186 ? 3.903 0.364 9.429 1.00 93.38 186 ASP A CA 1
ATOM 1404 C C . ASP A 1 186 ? 2.907 1.503 9.125 1.00 93.38 186 ASP A C 1
ATOM 1406 O O . ASP A 1 186 ? 3.193 2.378 8.299 1.00 93.38 186 ASP A O 1
ATOM 1410 N N . PRO A 1 187 ? 1.708 1.508 9.731 1.00 89.12 187 PRO A N 1
ATOM 1411 C CA . PRO A 1 187 ? 0.692 2.511 9.427 1.00 89.12 187 PRO A CA 1
ATOM 1412 C C . PRO A 1 187 ? 1.065 3.929 9.886 1.00 89.12 187 PRO A C 1
ATOM 1414 O O . PRO A 1 187 ? 0.441 4.886 9.422 1.00 89.12 187 PRO A O 1
ATOM 1417 N N . VAL A 1 188 ? 2.050 4.065 10.777 1.00 89.62 188 VAL A N 1
ATOM 1418 C CA . VAL A 1 188 ? 2.549 5.326 11.332 1.00 89.62 188 VAL A CA 1
ATOM 1419 C C . VAL A 1 188 ? 3.901 5.684 10.718 1.00 89.62 188 VAL A C 1
ATOM 1421 O O . VAL A 1 188 ? 4.033 6.755 10.131 1.00 89.62 188 VAL A O 1
ATOM 1424 N N . GLU A 1 189 ? 4.880 4.786 10.817 1.00 88.94 189 GLU A N 1
ATOM 1425 C CA . GLU A 1 189 ? 6.263 5.023 10.374 1.00 88.94 189 GLU A CA 1
ATOM 1426 C C . GLU A 1 189 ? 6.438 4.847 8.857 1.00 88.94 189 GLU A C 1
ATOM 1428 O O . GLU A 1 189 ? 7.385 5.360 8.264 1.00 88.94 189 GLU A O 1
ATOM 1433 N N . GLY A 1 190 ? 5.509 4.157 8.192 1.00 89.56 190 GLY A N 1
ATOM 1434 C CA . GLY A 1 190 ? 5.560 3.925 6.756 1.00 89.56 190 GLY A CA 1
ATOM 1435 C C . GLY A 1 190 ? 6.538 2.819 6.360 1.00 89.56 190 GLY A C 1
ATOM 1436 O O . GLY A 1 190 ? 6.607 1.760 6.987 1.00 89.56 190 GLY A O 1
ATOM 1437 N N . ILE A 1 191 ? 7.217 3.016 5.229 1.00 86.94 191 ILE A N 1
ATOM 1438 C CA . ILE A 1 191 ? 8.082 2.003 4.614 1.00 86.94 191 ILE A CA 1
ATOM 1439 C C . ILE A 1 191 ? 9.496 2.133 5.197 1.00 86.94 191 ILE A C 1
ATOM 1441 O O . ILE A 1 191 ? 10.072 3.217 5.091 1.00 86.94 191 ILE A O 1
ATOM 1445 N N . PRO A 1 192 ? 10.092 1.060 5.754 1.00 81.38 192 PRO A N 1
ATOM 1446 C CA . PRO A 1 192 ? 11.493 1.075 6.169 1.00 81.38 192 PRO A CA 1
ATOM 1447 C C . PRO A 1 192 ? 12.423 1.421 4.996 1.00 81.38 192 PRO A C 1
ATOM 1449 O O . PRO A 1 192 ? 12.334 0.828 3.920 1.00 81.38 192 PRO A O 1
ATOM 1452 N N . LEU A 1 193 ? 13.315 2.394 5.195 1.00 77.62 193 LEU A N 1
ATOM 1453 C CA . LEU A 1 193 ? 14.190 2.938 4.149 1.00 77.62 193 LEU A CA 1
ATOM 1454 C C . LEU A 1 193 ? 15.610 2.363 4.222 1.00 77.62 193 LEU A C 1
ATOM 1456 O O . LEU A 1 193 ? 16.576 3.116 4.325 1.00 77.62 193 LEU A O 1
ATOM 1460 N N . ASP A 1 194 ? 15.748 1.039 4.158 1.00 76.69 194 ASP A N 1
ATOM 1461 C CA . ASP A 1 194 ? 17.067 0.405 4.282 1.00 76.69 194 ASP A CA 1
ATOM 1462 C C . ASP A 1 194 ? 17.965 0.694 3.065 1.00 76.69 194 ASP A C 1
ATOM 1464 O O . ASP A 1 194 ? 19.102 1.136 3.223 1.00 76.69 194 ASP A O 1
ATOM 1468 N N . MET A 1 195 ? 17.461 0.481 1.840 1.00 82.94 195 MET A N 1
ATOM 1469 C CA . MET A 1 195 ? 18.194 0.763 0.592 1.00 82.94 195 MET A CA 1
ATOM 1470 C C . MET A 1 195 ? 17.269 1.200 -0.563 1.00 82.94 195 MET A C 1
ATOM 1472 O O . MET A 1 195 ? 17.089 0.450 -1.528 1.00 82.94 195 MET A O 1
ATOM 1476 N N . PRO A 1 196 ? 16.681 2.411 -0.508 1.00 91.62 196 PRO A N 1
ATOM 1477 C CA . PRO A 1 196 ? 15.867 2.919 -1.604 1.00 91.62 196 PRO A CA 1
ATOM 1478 C C . PRO A 1 196 ? 16.733 3.389 -2.786 1.00 91.62 196 PRO A C 1
ATOM 1480 O O . PRO A 1 196 ? 17.741 4.078 -2.619 1.00 91.62 196 PRO A O 1
ATOM 1483 N N . LEU A 1 197 ? 16.299 3.079 -4.007 1.00 93.50 197 LEU A N 1
ATOM 1484 C CA . LEU A 1 197 ? 16.745 3.754 -5.223 1.00 93.50 197 LEU A CA 1
ATOM 1485 C C . LEU A 1 197 ? 15.965 5.059 -5.360 1.00 93.50 197 LEU A C 1
ATOM 1487 O O . LEU A 1 197 ? 14.737 5.035 -5.348 1.00 93.50 197 LEU A O 1
ATOM 1491 N N . VAL A 1 198 ? 16.655 6.189 -5.502 1.00 95.44 198 VAL A N 1
ATOM 1492 C CA . VAL A 1 198 ? 16.019 7.511 -5.568 1.00 95.44 198 VAL A CA 1
ATOM 1493 C C . VAL A 1 198 ? 16.633 8.334 -6.691 1.00 95.44 198 VAL A C 1
ATOM 1495 O O . VAL A 1 198 ? 17.851 8.489 -6.760 1.00 95.44 198 VAL A O 1
ATOM 1498 N N . TYR A 1 199 ? 15.780 8.912 -7.533 1.00 95.25 199 TYR A N 1
ATOM 1499 C CA . TYR A 1 199 ? 16.169 9.880 -8.551 1.00 95.25 199 TYR A CA 1
ATOM 1500 C C . TYR A 1 199 ? 15.425 11.192 -8.327 1.00 95.25 199 TYR A C 1
ATOM 1502 O O . TYR A 1 199 ? 14.194 11.224 -8.289 1.00 95.25 199 TYR A O 1
ATOM 1510 N N . PHE A 1 200 ? 16.178 12.283 -8.200 1.00 95.44 200 PHE A N 1
ATOM 1511 C CA . PHE A 1 200 ? 15.624 13.604 -7.927 1.00 95.44 200 PHE A CA 1
ATOM 1512 C C . PHE A 1 200 ? 15.301 14.348 -9.227 1.00 95.44 200 PHE A C 1
ATOM 1514 O O . PHE A 1 200 ? 16.190 14.671 -10.012 1.00 95.44 200 PHE A O 1
ATOM 1521 N N . HIS A 1 201 ? 14.019 14.637 -9.433 1.00 93.56 201 HIS A N 1
ATOM 1522 C CA . HIS A 1 201 ? 13.505 15.453 -10.530 1.00 93.56 201 HIS A CA 1
ATOM 1523 C C . HIS A 1 201 ? 13.680 16.959 -10.268 1.00 93.56 201 HIS A C 1
ATOM 1525 O O . HIS A 1 201 ? 13.818 17.737 -11.207 1.00 93.56 201 HIS A O 1
ATOM 1531 N N . GLY A 1 202 ? 13.660 17.395 -9.002 1.00 92.12 202 GLY A N 1
ATOM 1532 C CA . GLY A 1 202 ? 13.803 18.813 -8.633 1.00 92.12 202 GLY A CA 1
ATOM 1533 C C . GLY A 1 202 ? 12.518 19.643 -8.691 1.00 92.12 202 GLY A C 1
ATOM 1534 O O . GLY A 1 202 ? 12.509 20.792 -8.259 1.00 92.12 202 GLY A O 1
ATOM 1535 N N . HIS A 1 203 ? 11.414 19.059 -9.161 1.00 91.81 203 HIS A N 1
ATOM 1536 C CA . HIS A 1 203 ? 10.093 19.689 -9.179 1.00 91.81 203 HIS A CA 1
ATOM 1537 C C . HIS A 1 203 ? 9.029 18.711 -8.695 1.00 91.81 203 HIS A C 1
ATOM 1539 O O . HIS A 1 203 ? 9.137 17.516 -8.949 1.00 91.81 203 HIS A O 1
ATOM 1545 N N . VAL A 1 204 ? 7.973 19.239 -8.076 1.00 90.50 204 VAL A N 1
ATOM 1546 C CA . VAL A 1 204 ? 6.810 18.469 -7.596 1.00 90.50 204 VAL A CA 1
ATOM 1547 C C . VAL A 1 204 ? 5.754 18.223 -8.679 1.00 90.50 204 VAL A C 1
ATOM 1549 O O . VAL A 1 204 ? 4.723 17.615 -8.417 1.00 90.50 204 VAL A O 1
ATOM 1552 N N . THR A 1 205 ? 5.993 18.707 -9.900 1.00 86.69 205 THR A N 1
ATOM 1553 C CA . THR A 1 205 ? 5.127 18.486 -11.060 1.00 86.69 205 THR A CA 1
ATOM 1554 C C . THR A 1 205 ? 5.965 18.099 -12.278 1.00 86.69 205 THR A C 1
ATOM 1556 O O . THR A 1 205 ? 6.986 18.736 -12.561 1.00 86.69 205 THR A O 1
ATOM 1559 N N . PRO A 1 206 ? 5.569 17.052 -13.021 1.00 82.62 206 PRO A N 1
ATOM 1560 C CA . PRO A 1 206 ? 6.343 16.566 -14.167 1.00 82.62 206 PRO A CA 1
ATOM 1561 C C . PRO A 1 206 ? 6.289 17.543 -15.344 1.00 82.62 206 PRO A C 1
ATOM 1563 O O . PRO A 1 206 ? 7.198 17.573 -16.166 1.00 82.62 206 PRO A O 1
ATOM 1566 N N . SER A 1 207 ? 5.254 18.388 -15.411 1.00 87.00 207 SER A N 1
ATOM 1567 C CA . SER A 1 207 ? 5.091 19.422 -16.434 1.00 87.00 207 SER A CA 1
ATOM 1568 C C . SER A 1 207 ? 6.229 20.443 -16.444 1.00 87.00 207 SER A C 1
ATOM 1570 O O . SER A 1 207 ? 6.433 21.101 -17.458 1.00 87.00 207 SER A O 1
ATOM 1572 N N . ALA A 1 208 ? 6.981 20.574 -15.345 1.00 89.88 208 ALA A N 1
ATOM 1573 C CA . ALA A 1 208 ? 8.163 21.426 -15.294 1.00 89.88 208 ALA A CA 1
ATOM 1574 C C . ALA A 1 208 ? 9.283 20.935 -16.230 1.00 89.88 208 ALA A C 1
ATOM 1576 O O . ALA A 1 208 ? 9.975 21.755 -16.830 1.00 89.88 208 ALA A O 1
ATOM 1577 N N . ASN A 1 209 ? 9.455 19.614 -16.373 1.00 91.69 209 ASN A N 1
ATOM 1578 C CA . ASN A 1 209 ? 10.409 19.019 -17.308 1.00 91.69 209 ASN A CA 1
ATOM 1579 C C . ASN A 1 209 ? 10.037 17.562 -17.640 1.00 91.69 209 ASN A C 1
ATOM 1581 O O . ASN A 1 209 ? 10.584 16.606 -17.091 1.00 91.69 209 ASN A O 1
ATOM 1585 N N . VAL A 1 210 ? 9.109 17.395 -18.582 1.00 89.88 210 VAL A N 1
ATOM 1586 C CA . VAL A 1 210 ? 8.575 16.076 -18.959 1.00 89.88 210 VAL A CA 1
ATOM 1587 C C . VAL A 1 210 ? 9.661 15.143 -19.497 1.00 89.88 210 VAL A C 1
ATOM 1589 O O . VAL A 1 210 ? 9.623 13.941 -19.237 1.00 89.88 210 VAL A O 1
ATOM 1592 N N . GLU A 1 211 ? 10.637 15.676 -20.235 1.00 90.75 211 GLU A N 1
ATOM 1593 C CA . GLU A 1 211 ? 11.715 14.864 -20.802 1.00 90.75 211 GLU A CA 1
ATOM 1594 C C . GLU A 1 211 ? 12.632 14.321 -19.705 1.00 90.75 211 GLU A C 1
ATOM 1596 O O . GLU A 1 211 ? 12.946 13.132 -19.699 1.00 90.75 211 GLU A O 1
ATOM 1601 N N . LEU A 1 212 ? 12.983 15.155 -18.719 1.00 92.75 212 LEU A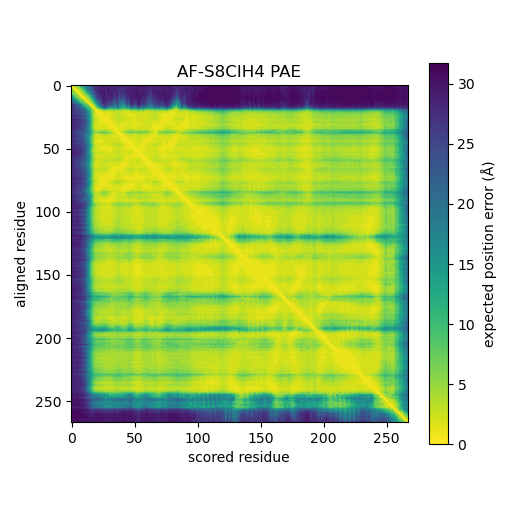 N 1
ATOM 1602 C CA . LEU A 1 212 ? 13.716 14.692 -17.543 1.00 92.75 212 LEU A CA 1
ATOM 1603 C C . LEU A 1 212 ? 12.928 13.606 -16.813 1.00 92.75 212 LEU A C 1
ATOM 1605 O O . LEU A 1 212 ? 13.494 12.558 -16.520 1.00 92.75 212 LEU A O 1
ATOM 1609 N N . TYR A 1 213 ? 11.630 13.807 -16.571 1.00 90.88 213 TYR A N 1
ATOM 1610 C CA . TYR A 1 213 ? 10.791 12.788 -15.943 1.00 90.88 213 TYR A CA 1
ATOM 1611 C C . TYR A 1 213 ? 10.857 11.447 -16.693 1.00 90.88 213 TYR A C 1
ATOM 1613 O O . TYR A 1 213 ? 11.137 10.416 -16.082 1.00 90.88 213 TYR A O 1
ATOM 1621 N N . LYS A 1 214 ? 10.690 11.453 -18.023 1.00 88.94 214 LYS A N 1
ATOM 1622 C CA . LYS A 1 214 ? 10.793 10.247 -18.865 1.00 88.94 214 LYS A CA 1
ATOM 1623 C C . LYS A 1 214 ? 12.165 9.576 -18.756 1.00 88.94 214 LYS A C 1
ATOM 1625 O O . LYS A 1 214 ? 12.233 8.353 -18.631 1.00 88.94 214 LYS A O 1
ATOM 1630 N N . VAL A 1 215 ? 13.248 10.356 -18.776 1.00 92.38 215 VAL A N 1
ATOM 1631 C CA . VAL A 1 215 ? 14.616 9.841 -18.603 1.00 92.38 215 VAL A CA 1
ATOM 1632 C C . VAL A 1 215 ? 14.776 9.185 -17.236 1.00 92.38 215 VAL A C 1
ATOM 1634 O O . VAL A 1 215 ? 15.245 8.054 -17.171 1.00 92.38 215 VAL A O 1
ATOM 1637 N N . LEU A 1 216 ? 14.338 9.837 -16.157 1.00 92.69 216 LEU A N 1
ATOM 1638 C CA . LEU A 1 216 ? 14.462 9.288 -14.807 1.00 92.69 216 LEU A CA 1
ATOM 1639 C C . LEU A 1 216 ? 13.695 7.967 -14.664 1.00 92.69 216 LEU A C 1
ATOM 1641 O O . LEU A 1 216 ? 14.249 6.997 -14.149 1.00 92.69 216 LEU A O 1
ATOM 1645 N N . VAL A 1 217 ? 12.455 7.892 -15.159 1.00 91.19 217 VAL A N 1
ATOM 1646 C CA . VAL A 1 217 ? 11.664 6.650 -15.103 1.00 91.19 217 VAL A CA 1
ATOM 1647 C C . VAL A 1 217 ? 12.338 5.530 -15.898 1.00 91.19 217 VAL A C 1
ATOM 1649 O O . VAL A 1 217 ? 12.405 4.392 -15.431 1.00 91.19 217 VAL A O 1
ATOM 1652 N N . LYS A 1 218 ? 12.896 5.847 -17.071 1.00 90.00 218 LYS A N 1
ATOM 1653 C CA . LYS A 1 218 ? 13.645 4.887 -17.888 1.00 90.00 218 LYS A CA 1
ATOM 1654 C C . LYS A 1 218 ? 14.898 4.376 -17.173 1.00 90.00 218 LYS A C 1
ATOM 1656 O O . LYS A 1 218 ? 15.133 3.169 -17.180 1.00 90.00 218 LYS A O 1
ATOM 1661 N N . GLU A 1 219 ? 15.684 5.262 -16.565 1.00 93.88 219 GLU A N 1
ATOM 1662 C CA . GLU A 1 219 ? 16.877 4.886 -15.795 1.00 93.88 219 GLU A CA 1
ATOM 1663 C C . GLU A 1 219 ? 16.507 3.998 -14.600 1.00 93.88 219 GLU A C 1
ATOM 1665 O O . GLU A 1 219 ? 17.106 2.936 -14.416 1.00 93.88 219 GLU A O 1
ATOM 1670 N N . LEU A 1 220 ? 15.460 4.362 -13.849 1.00 93.75 220 LEU A N 1
ATOM 1671 C CA . LEU A 1 220 ? 14.945 3.550 -12.746 1.00 93.75 220 LEU A CA 1
ATOM 1672 C C . LEU A 1 220 ? 14.540 2.148 -13.224 1.00 93.75 220 LEU A C 1
ATOM 1674 O O . LEU A 1 220 ? 14.957 1.153 -12.632 1.00 93.75 220 LEU A O 1
ATOM 1678 N N . GLY A 1 221 ? 13.798 2.056 -14.332 1.00 92.19 221 GLY A N 1
ATOM 1679 C CA . GLY A 1 221 ? 13.416 0.780 -14.939 1.00 92.19 221 GLY A CA 1
ATOM 1680 C C . GLY A 1 221 ? 14.625 -0.084 -15.307 1.00 92.19 221 GLY A C 1
ATOM 1681 O O . GLY A 1 221 ? 14.671 -1.258 -14.952 1.00 92.19 221 GLY A O 1
ATOM 1682 N N . GLN A 1 222 ? 15.649 0.492 -15.944 1.00 93.38 222 GLN A N 1
ATOM 1683 C CA . GLN A 1 222 ? 16.869 -0.243 -16.306 1.00 93.38 222 GLN A CA 1
ATOM 1684 C C . GLN A 1 222 ? 17.636 -0.777 -15.093 1.00 93.38 222 GLN A C 1
ATOM 1686 O O . GLN A 1 222 ? 18.214 -1.864 -15.163 1.00 93.38 222 GLN A O 1
ATOM 1691 N N . VAL A 1 223 ? 17.675 -0.025 -13.991 1.00 94.38 223 VAL A N 1
ATOM 1692 C CA . VAL A 1 223 ? 18.309 -0.489 -12.751 1.00 94.38 223 VAL A CA 1
ATOM 1693 C C . VAL A 1 223 ? 17.509 -1.632 -12.127 1.00 94.38 223 VAL A C 1
ATOM 1695 O O . VAL A 1 223 ? 18.110 -2.632 -11.734 1.00 94.38 223 VAL A O 1
ATOM 1698 N N . LEU A 1 224 ? 16.177 -1.535 -12.100 1.00 93.25 224 LEU A N 1
ATOM 1699 C CA . LEU A 1 224 ? 15.311 -2.596 -11.578 1.00 93.25 224 LEU A CA 1
ATOM 1700 C C . LEU A 1 224 ? 15.426 -3.895 -12.388 1.00 93.25 224 LEU A C 1
ATOM 1702 O O . LEU A 1 224 ? 15.534 -4.965 -11.793 1.00 93.25 224 LEU A O 1
ATOM 1706 N N . GLU A 1 225 ? 15.503 -3.826 -13.722 1.00 92.00 225 GLU A N 1
ATOM 1707 C CA . GLU A 1 225 ? 15.737 -5.019 -14.554 1.00 92.00 225 GLU A CA 1
ATOM 1708 C C . GLU A 1 225 ? 17.061 -5.707 -14.210 1.00 92.00 225 GLU A C 1
ATOM 1710 O O . GLU A 1 225 ? 17.119 -6.929 -14.070 1.00 92.00 225 GLU A O 1
ATOM 1715 N N . LYS A 1 226 ? 18.135 -4.929 -14.018 1.00 91.88 226 LYS A N 1
ATOM 1716 C CA . LYS A 1 226 ? 19.440 -5.475 -13.616 1.00 91.88 226 LYS A CA 1
ATOM 1717 C C . LYS A 1 226 ? 19.373 -6.137 -12.239 1.00 91.88 226 LYS A C 1
ATOM 1719 O O . LYS A 1 226 ? 19.968 -7.196 -12.052 1.00 91.88 226 LYS A O 1
ATOM 1724 N N . GLN A 1 227 ? 18.647 -5.543 -11.291 1.00 90.00 227 GLN A N 1
ATOM 1725 C CA . GLN A 1 227 ? 18.440 -6.136 -9.967 1.00 90.00 227 GLN A CA 1
ATOM 1726 C C . GLN A 1 227 ? 17.653 -7.450 -10.049 1.00 90.00 227 GLN A C 1
ATOM 1728 O O . GLN A 1 227 ? 18.036 -8.430 -9.413 1.00 90.00 227 GLN A O 1
ATOM 1733 N N . PHE A 1 228 ? 16.600 -7.507 -10.865 1.00 90.69 228 PHE A N 1
ATOM 1734 C CA . PHE A 1 228 ? 15.778 -8.708 -11.035 1.00 90.69 228 PHE A CA 1
ATOM 1735 C C . PHE A 1 228 ? 16.497 -9.828 -11.786 1.00 90.69 228 PHE A C 1
ATOM 1737 O O . PHE A 1 228 ? 16.322 -10.996 -11.444 1.00 90.69 228 PHE A O 1
ATOM 1744 N N . ALA A 1 229 ? 17.361 -9.503 -12.748 1.00 88.75 229 ALA A N 1
ATOM 1745 C CA . ALA A 1 229 ? 18.207 -10.495 -13.408 1.00 88.75 229 ALA A CA 1
ATOM 1746 C C . ALA A 1 229 ? 19.177 -11.185 -12.426 1.00 88.75 229 ALA A C 1
ATOM 1748 O O . ALA A 1 229 ? 19.492 -12.360 -12.596 1.00 88.75 229 ALA A O 1
ATOM 1749 N N . GLY A 1 230 ? 19.632 -10.469 -11.392 1.00 87.19 230 GLY A N 1
ATOM 1750 C CA . GLY A 1 230 ? 20.551 -10.987 -10.373 1.00 87.19 230 GLY A CA 1
ATOM 1751 C C . GLY A 1 230 ? 19.885 -11.608 -9.140 1.00 87.19 230 GLY A C 1
ATOM 1752 O O . GLY A 1 230 ? 20.587 -12.196 -8.319 1.00 87.19 230 GLY A O 1
ATOM 1753 N N . ASN A 1 231 ? 18.563 -11.484 -8.979 1.00 90.00 231 ASN A N 1
ATOM 1754 C CA . ASN A 1 231 ? 17.845 -11.930 -7.784 1.00 90.00 231 ASN A CA 1
ATOM 1755 C C . ASN A 1 231 ? 16.517 -12.614 -8.147 1.00 90.00 231 ASN A C 1
ATOM 1757 O O . ASN A 1 231 ? 15.493 -11.960 -8.350 1.00 90.00 231 ASN A O 1
ATOM 1761 N N . ALA A 1 232 ? 16.535 -13.949 -8.175 1.00 91.44 232 ALA A N 1
ATOM 1762 C CA . ALA A 1 232 ? 15.374 -14.776 -8.506 1.00 91.44 232 ALA A CA 1
ATOM 1763 C C . ALA A 1 232 ? 14.186 -14.573 -7.548 1.00 91.44 232 ALA A C 1
ATOM 1765 O O . ALA A 1 232 ? 13.033 -14.637 -7.974 1.00 91.44 232 ALA A O 1
ATOM 1766 N N . GLU A 1 233 ? 14.451 -14.310 -6.266 1.00 92.19 233 GLU A N 1
ATOM 1767 C CA . GLU A 1 233 ? 13.408 -14.104 -5.260 1.00 92.19 233 GLU A CA 1
ATOM 1768 C C . GLU A 1 233 ? 12.670 -12.784 -5.503 1.00 92.19 233 GLU A C 1
ATOM 1770 O O . GLU A 1 233 ? 11.443 -12.779 -5.614 1.00 92.19 233 GLU A O 1
ATOM 1775 N N . SER A 1 234 ? 13.405 -11.682 -5.683 1.00 90.94 234 SER A N 1
ATOM 1776 C CA . SER A 1 234 ? 12.818 -10.380 -6.031 1.00 90.94 234 SER A CA 1
ATOM 1777 C C . SER A 1 234 ? 12.121 -10.417 -7.390 1.00 90.94 234 SER A C 1
ATOM 1779 O O . SER A 1 234 ? 11.024 -9.876 -7.538 1.00 90.94 234 SER A O 1
ATOM 1781 N N . ARG A 1 235 ? 12.705 -11.118 -8.373 1.00 93.81 235 ARG A N 1
ATOM 1782 C CA . ARG A 1 235 ? 12.099 -11.296 -9.697 1.00 93.81 235 ARG A CA 1
ATOM 1783 C C . ARG A 1 235 ? 10.739 -11.982 -9.608 1.00 93.81 235 ARG A C 1
ATOM 1785 O O . ARG A 1 235 ? 9.791 -11.498 -10.225 1.00 93.81 235 ARG A O 1
ATOM 1792 N N . ALA A 1 236 ? 10.632 -13.065 -8.838 1.00 96.25 236 ALA A N 1
ATOM 1793 C CA . ALA A 1 236 ? 9.382 -13.797 -8.645 1.00 96.25 236 ALA A CA 1
ATOM 1794 C C . ALA A 1 236 ? 8.372 -13.034 -7.770 1.00 96.25 236 ALA A C 1
ATOM 1796 O O . ALA A 1 236 ? 7.168 -13.131 -8.008 1.00 96.25 236 ALA A O 1
ATOM 1797 N N . ALA A 1 237 ? 8.835 -12.245 -6.793 1.00 96.69 237 ALA A N 1
ATOM 1798 C CA . ALA A 1 237 ? 7.974 -11.413 -5.949 1.00 96.69 237 ALA A CA 1
ATOM 1799 C C . ALA A 1 237 ? 7.282 -10.283 -6.735 1.00 96.69 237 ALA A C 1
ATOM 1801 O O . ALA A 1 237 ? 6.148 -9.904 -6.416 1.00 96.69 237 ALA A O 1
ATOM 1802 N N . GLY A 1 238 ? 7.937 -9.789 -7.790 1.00 96.12 238 GLY A N 1
ATOM 1803 C CA . GLY A 1 238 ? 7.391 -8.781 -8.690 1.00 96.12 238 GLY A CA 1
ATOM 1804 C C . GLY A 1 238 ? 7.466 -7.359 -8.129 1.00 96.12 238 GLY A C 1
ATOM 1805 O O . GLY A 1 238 ? 8.251 -7.064 -7.228 1.00 96.12 238 GLY A O 1
ATOM 1806 N N . MET A 1 239 ? 6.653 -6.455 -8.677 1.00 96.38 239 MET A N 1
ATOM 1807 C CA . MET A 1 239 ? 6.634 -5.047 -8.266 1.00 96.38 239 MET A CA 1
ATOM 1808 C C . MET A 1 239 ? 5.235 -4.429 -8.313 1.00 96.38 239 MET A C 1
ATOM 1810 O O . MET A 1 239 ? 4.384 -4.846 -9.103 1.00 96.38 239 MET A O 1
ATOM 1814 N N . VAL A 1 240 ? 5.028 -3.403 -7.489 1.00 97.06 240 VAL A N 1
ATOM 1815 C CA . VAL A 1 240 ? 3.839 -2.542 -7.490 1.00 97.06 240 VAL A CA 1
ATOM 1816 C C . VAL A 1 240 ? 4.290 -1.111 -7.763 1.00 97.06 240 VAL A C 1
ATOM 1818 O O . VAL A 1 240 ? 5.136 -0.584 -7.046 1.00 97.06 240 VAL A O 1
ATOM 1821 N N . ILE A 1 241 ? 3.731 -0.497 -8.800 1.00 96.00 241 ILE A N 1
ATOM 1822 C CA . ILE A 1 241 ? 4.099 0.817 -9.317 1.00 96.00 241 ILE A CA 1
ATOM 1823 C C . ILE A 1 241 ? 2.949 1.786 -9.031 1.00 96.00 241 ILE A C 1
ATOM 1825 O O . ILE A 1 241 ? 1.887 1.698 -9.652 1.00 96.00 241 ILE A O 1
ATOM 1829 N N . ASN A 1 242 ? 3.159 2.710 -8.097 1.00 94.25 242 ASN A N 1
ATOM 1830 C CA . ASN A 1 242 ? 2.261 3.834 -7.856 1.00 94.25 242 ASN A CA 1
ATOM 1831 C C . ASN A 1 242 ? 2.557 4.960 -8.850 1.00 94.25 242 ASN A C 1
ATOM 1833 O O . ASN A 1 242 ? 3.714 5.247 -9.158 1.00 94.25 242 ASN A O 1
ATOM 1837 N N . THR A 1 243 ? 1.504 5.602 -9.348 1.00 91.12 243 THR A N 1
ATOM 1838 C CA . THR A 1 243 ? 1.602 6.707 -10.307 1.00 91.12 243 THR A CA 1
ATOM 1839 C C . THR A 1 243 ? 0.934 7.959 -9.760 1.00 91.12 243 THR A C 1
ATOM 1841 O O . THR A 1 243 ? 0.059 7.893 -8.897 1.00 91.12 243 THR A O 1
ATOM 1844 N N . MET A 1 244 ? 1.325 9.115 -10.288 1.00 86.38 244 MET A N 1
ATOM 1845 C CA . MET A 1 244 ? 0.649 10.377 -9.994 1.00 86.38 244 MET A CA 1
ATOM 1846 C C . MET A 1 244 ? -0.745 10.454 -10.629 1.00 86.38 244 MET A C 1
ATOM 1848 O O . MET A 1 244 ? -1.056 9.749 -11.585 1.00 86.38 244 MET A O 1
ATOM 1852 N N . GLY A 1 245 ? -1.571 11.389 -10.156 1.00 83.19 245 GLY A N 1
ATOM 1853 C CA . GLY A 1 245 ? -2.916 11.650 -10.690 1.00 83.19 245 GLY A CA 1
ATOM 1854 C C . GLY A 1 245 ? -2.986 12.285 -12.088 1.00 83.19 245 GLY A C 1
ATOM 1855 O O . GLY A 1 245 ? -4.045 12.776 -12.471 1.00 83.19 245 GLY A O 1
ATOM 1856 N N . TRP A 1 246 ? -1.887 12.319 -12.847 1.00 77.00 246 TRP A N 1
ATOM 1857 C CA . TRP A 1 246 ? -1.814 12.980 -14.153 1.00 77.00 246 TRP A CA 1
ATOM 1858 C C . TRP A 1 246 ? -2.236 12.029 -15.278 1.00 77.00 246 TRP A C 1
ATOM 1860 O O . TRP A 1 246 ? -1.406 11.427 -15.953 1.00 77.00 246 TRP A O 1
ATOM 1870 N N . ILE A 1 247 ? -3.548 11.872 -15.449 1.00 74.56 247 ILE A N 1
ATOM 1871 C CA . ILE A 1 247 ? -4.149 10.887 -16.367 1.00 74.56 247 ILE A CA 1
ATOM 1872 C C . ILE A 1 247 ? -4.594 11.466 -17.720 1.00 74.56 247 ILE A C 1
ATOM 1874 O O . ILE A 1 247 ? -5.162 10.744 -18.533 1.00 74.56 247 ILE A O 1
ATOM 1878 N N . GLU A 1 248 ? -4.341 12.750 -17.980 1.00 67.00 248 GLU A N 1
ATOM 1879 C CA . GLU A 1 248 ? -4.776 13.443 -19.200 1.00 67.00 248 GLU A CA 1
ATOM 1880 C C . GLU A 1 248 ? -3.594 14.007 -20.003 1.00 67.00 248 GLU A C 1
ATOM 1882 O O . GLU A 1 248 ? -2.559 14.392 -19.448 1.00 67.00 248 GLU A O 1
ATOM 1887 N N . GLY A 1 249 ? -3.764 14.086 -21.327 1.00 70.62 249 GLY A N 1
ATOM 1888 C CA . GLY A 1 249 ? -2.802 14.690 -22.252 1.00 70.62 249 GLY A CA 1
ATOM 1889 C C . GLY A 1 249 ? -1.415 14.052 -22.165 1.00 70.62 249 GLY A C 1
ATOM 1890 O O . GLY A 1 249 ? -1.263 12.842 -22.304 1.00 70.62 249 GLY A O 1
ATOM 1891 N N . VAL A 1 250 ? -0.398 14.869 -21.884 1.00 61.38 250 VAL A N 1
ATOM 1892 C CA . VAL A 1 250 ? 0.997 14.415 -21.758 1.00 61.38 250 VAL A CA 1
ATOM 1893 C C . VAL A 1 250 ? 1.175 13.389 -20.628 1.00 61.38 250 VAL A C 1
ATOM 1895 O O . VAL A 1 250 ? 2.039 12.521 -20.724 1.00 61.38 250 VAL A O 1
ATOM 1898 N N . GLY A 1 251 ? 0.337 13.429 -19.587 1.00 64.12 251 GLY A N 1
ATOM 1899 C CA . GLY A 1 251 ? 0.341 12.418 -18.528 1.00 64.12 251 GLY A CA 1
ATOM 1900 C C . GLY A 1 251 ? -0.047 11.032 -19.044 1.00 64.12 251 GLY A C 1
ATOM 1901 O O . GLY A 1 251 ? 0.617 10.045 -18.733 1.00 64.12 251 GLY A O 1
ATOM 1902 N N . TYR A 1 252 ? -1.042 10.967 -19.932 1.00 69.56 252 TYR A N 1
ATOM 1903 C CA . TYR A 1 252 ? -1.438 9.731 -20.606 1.00 69.56 252 TYR A CA 1
ATOM 1904 C C . TYR A 1 252 ? -0.333 9.213 -21.539 1.00 69.56 252 TYR A C 1
ATOM 1906 O O . TYR A 1 252 ? 0.002 8.034 -21.491 1.00 69.56 252 TYR A O 1
ATOM 1914 N N . GLU A 1 253 ? 0.329 10.091 -22.299 1.00 64.94 253 GLU A N 1
ATOM 1915 C CA . GLU A 1 253 ? 1.481 9.710 -23.133 1.00 64.94 253 GLU A CA 1
ATOM 1916 C C . GLU A 1 253 ? 2.663 9.188 -22.307 1.00 64.94 253 GLU A C 1
ATOM 1918 O O . GLU A 1 253 ? 3.411 8.328 -22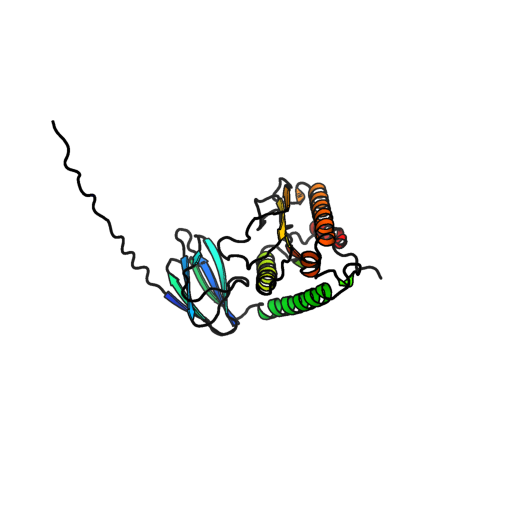.760 1.00 64.94 253 GLU A O 1
ATOM 1923 N N . VAL A 1 254 ? 2.874 9.699 -21.092 1.00 65.81 254 VAL A N 1
ATOM 1924 C CA . VAL A 1 254 ? 3.905 9.206 -20.164 1.00 65.81 254 VAL A CA 1
ATOM 1925 C C . VAL A 1 254 ? 3.549 7.816 -19.624 1.00 65.81 254 VAL A C 1
ATOM 1927 O O . VAL A 1 254 ? 4.443 6.990 -19.430 1.00 65.81 254 VAL A O 1
ATOM 1930 N N . LEU A 1 255 ? 2.261 7.519 -19.438 1.00 64.75 255 LEU A N 1
ATOM 1931 C CA . LEU A 1 255 ? 1.781 6.175 -19.105 1.00 64.75 255 LEU A CA 1
ATOM 1932 C C . LEU A 1 255 ? 1.907 5.224 -20.314 1.00 64.75 255 LEU A C 1
ATOM 1934 O O . LEU A 1 255 ? 2.405 4.110 -20.160 1.00 64.75 255 LEU A O 1
ATOM 1938 N N . GLU A 1 256 ? 1.559 5.683 -21.522 1.00 60.94 256 GLU A N 1
ATOM 1939 C CA . GLU A 1 256 ? 1.679 4.944 -22.794 1.00 60.94 256 GLU A CA 1
ATOM 1940 C C . GLU A 1 256 ? 3.103 4.838 -23.353 1.00 60.94 256 GLU A C 1
ATOM 1942 O O . GLU A 1 256 ? 3.360 3.987 -24.201 1.00 60.94 256 GLU A O 1
ATOM 1947 N N . SER A 1 257 ? 4.052 5.658 -22.901 1.00 54.28 257 SER A N 1
ATOM 1948 C CA . SER A 1 257 ? 5.483 5.517 -23.225 1.00 54.28 257 SER A CA 1
ATOM 1949 C C . SER A 1 257 ? 6.242 4.679 -22.192 1.00 54.28 257 SER A C 1
ATOM 1951 O O . SER A 1 257 ? 7.344 4.204 -22.477 1.00 54.28 257 SER A O 1
ATOM 1953 N N . ASN A 1 258 ? 5.593 4.357 -21.066 1.00 51.72 258 ASN A N 1
ATOM 1954 C CA . ASN A 1 258 ? 6.034 3.372 -20.079 1.00 51.72 258 ASN A CA 1
ATOM 1955 C C . ASN A 1 258 ? 5.586 1.898 -20.251 1.00 51.72 258 ASN A C 1
ATOM 1957 O O . ASN A 1 258 ? 5.916 1.094 -19.375 1.00 51.72 258 ASN A O 1
ATOM 1961 N N . PRO A 1 259 ? 4.962 1.424 -21.348 1.00 44.78 259 PRO A N 1
ATOM 1962 C CA . PRO A 1 259 ? 4.697 0.010 -21.535 1.00 44.78 259 PRO A CA 1
ATOM 1963 C C . PRO A 1 259 ? 5.974 -0.752 -21.878 1.00 44.78 259 PRO A C 1
ATOM 1965 O O . PRO A 1 259 ? 5.906 -1.950 -22.040 1.00 44.78 259 PRO A O 1
ATOM 1968 N N . ARG A 1 260 ? 7.166 -0.143 -21.939 1.00 43.00 260 ARG A N 1
ATOM 1969 C CA . ARG A 1 260 ? 8.430 -0.906 -21.996 1.00 43.00 260 ARG A CA 1
ATOM 1970 C C . ARG A 1 260 ? 8.946 -1.375 -20.629 1.00 43.00 260 ARG A C 1
ATOM 1972 O O . ARG A 1 260 ? 9.952 -2.070 -20.588 1.00 43.00 260 ARG A O 1
ATOM 1979 N N . ALA A 1 261 ? 8.197 -1.113 -19.553 1.00 39.72 261 ALA A N 1
ATOM 1980 C CA . ALA A 1 261 ? 8.154 -1.976 -18.367 1.00 39.72 261 ALA A CA 1
ATOM 1981 C C . ALA A 1 261 ? 7.235 -3.218 -18.560 1.00 39.72 261 ALA A C 1
ATOM 1983 O O . ALA A 1 261 ? 7.133 -4.053 -17.659 1.00 39.72 261 ALA A O 1
ATOM 1984 N N . ALA A 1 262 ? 6.600 -3.364 -19.736 1.00 35.09 262 ALA A N 1
ATOM 1985 C CA . ALA A 1 262 ? 5.772 -4.490 -20.176 1.00 35.09 262 ALA A CA 1
ATOM 1986 C C . ALA A 1 262 ? 6.221 -5.022 -21.562 1.00 35.09 262 ALA A C 1
ATOM 1988 O O . ALA A 1 262 ? 5.764 -4.553 -22.604 1.00 35.09 262 ALA A O 1
ATOM 1989 N N . PRO A 1 263 ? 7.060 -6.067 -21.639 1.00 30.50 263 PRO A N 1
ATOM 1990 C CA . PRO A 1 263 ? 7.418 -6.667 -22.920 1.00 30.50 263 PRO A CA 1
ATOM 1991 C C . PRO A 1 263 ? 6.289 -7.480 -23.585 1.00 30.50 263 PRO A C 1
ATOM 1993 O O . PRO A 1 263 ? 6.617 -8.437 -24.257 1.00 30.50 263 PRO A O 1
ATOM 1996 N N . PHE A 1 264 ? 4.984 -7.210 -23.421 1.00 31.94 264 PHE A N 1
ATOM 1997 C CA . PHE A 1 264 ? 3.954 -8.177 -23.872 1.00 31.94 264 PHE A CA 1
ATOM 1998 C C . PHE A 1 264 ? 2.623 -7.596 -24.371 1.00 31.94 264 PHE A C 1
ATOM 2000 O O . PHE A 1 264 ? 1.564 -8.138 -24.073 1.00 31.94 264 PHE A O 1
ATOM 2007 N N . LEU A 1 265 ? 2.646 -6.539 -25.186 1.00 28.94 265 LEU A N 1
ATOM 2008 C CA . LEU A 1 265 ? 1.484 -6.186 -26.018 1.00 28.94 265 LEU A CA 1
ATOM 2009 C C . LEU A 1 265 ? 1.888 -5.953 -27.482 1.00 28.94 265 LEU A C 1
ATOM 2011 O O . LEU A 1 265 ? 1.659 -4.887 -28.042 1.00 28.94 265 LEU A O 1
ATOM 2015 N N . SER A 1 266 ? 2.495 -6.968 -28.103 1.00 23.36 266 SER A N 1
ATOM 2016 C CA . SER A 1 266 ? 2.432 -7.181 -29.556 1.00 23.36 266 SER A CA 1
ATOM 2017 C C . SER A 1 266 ? 2.864 -8.609 -29.917 1.00 23.36 266 SER A C 1
ATOM 2019 O O . SER A 1 266 ? 4.046 -8.833 -30.173 1.00 23.36 266 SER A O 1
ATOM 2021 N N . SER A 1 267 ? 1.895 -9.531 -29.915 1.00 28.53 267 SER A N 1
ATOM 2022 C CA . SER A 1 267 ? 1.738 -10.741 -30.755 1.00 28.53 267 SER A CA 1
ATOM 2023 C C . SER A 1 267 ? 0.971 -11.812 -29.991 1.00 28.53 267 SER A C 1
ATOM 2025 O O . SER A 1 267 ? 1.524 -12.289 -28.975 1.00 28.53 267 SER A O 1
#

Solvent-accessible surface area (backbone atoms only — not comparable to full-atom values): 14702 Å² total; per-residue (Å²): 139,90,81,83,86,82,81,84,79,85,84,81,77,80,82,76,83,63,77,66,45,76,47,78,39,54,62,54,18,29,42,39,38,30,25,15,84,87,39,49,28,33,39,28,32,78,44,74,48,40,24,36,56,49,22,73,56,56,77,72,46,79,45,74,38,56,46,60,44,72,52,48,44,34,16,82,74,18,28,31,37,38,37,35,63,49,61,70,43,71,51,78,43,66,87,65,68,60,69,61,53,53,52,51,44,52,56,45,51,54,40,20,53,50,5,62,74,34,60,81,94,40,79,60,18,54,18,47,76,44,77,45,82,54,54,67,92,70,51,52,67,55,52,48,43,23,55,47,6,46,37,10,70,74,70,31,38,28,30,41,31,37,59,17,23,58,75,33,84,88,56,66,67,9,23,36,36,35,34,66,34,65,54,45,42,42,86,72,84,39,65,81,78,84,74,60,47,76,47,80,71,82,41,55,51,57,86,81,44,53,65,58,50,55,51,51,54,51,52,53,50,55,54,50,52,56,52,34,76,76,28,67,65,45,23,6,38,14,32,43,34,36,53,47,42,53,68,59,69,70,36,36,51,55,58,68,66,47,47,81,86,46,96,77,88,86,134